Protein AF-A0A957WYZ8-F1 (afdb_monomer_lite)

pLDDT: mean 77.76, std 18.09, range [46.53, 98.31]

Secondary structure (DSSP, 8-state):
--PPPPTTHHHHHHHHHHHHHHTTT--------------PPPPPPPPPPP-PPPP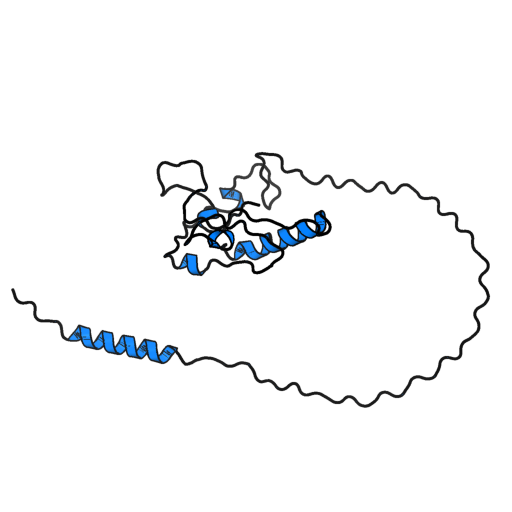PPPP----------------PPP--TT----TTS-SSS-HHHHS--------TTSTTGGG-B----TTSEE---SPTTSTTGGG-B-GGGHHHHHHHHHHHHHHTTTS---EE-B---SS--SSS--S-TTT---GGGGT---B-

Structure (mmCIF, N/CA/C/O backbone):
data_AF-A0A957WYZ8-F1
#
_entry.id   AF-A0A957WYZ8-F1
#
loop_
_atom_site.group_PDB
_atom_site.id
_atom_site.type_symbol
_atom_site.label_atom_id
_atom_site.label_alt_id
_atom_site.label_comp_id
_atom_site.label_asym_id
_atom_site.label_entity_id
_atom_site.label_seq_id
_atom_site.pdbx_PDB_ins_code
_atom_site.Cartn_x
_atom_site.Cartn_y
_atom_site.Cartn_z
_atom_site.occupancy
_atom_site.B_iso_or_equiv
_atom_site.auth_seq_id
_atom_site.auth_comp_id
_atom_site.auth_asym_id
_atom_site.auth_atom_id
_atom_site.pdbx_PDB_model_num
ATOM 1 N N . MET A 1 1 ? 31.933 -16.395 -48.800 1.00 46.53 1 MET A N 1
ATOM 2 C CA . MET A 1 1 ? 32.697 -16.663 -47.563 1.00 46.53 1 MET A CA 1
ATOM 3 C C . MET A 1 1 ? 31.879 -17.612 -46.702 1.00 46.53 1 MET A C 1
ATOM 5 O O . MET A 1 1 ? 30.882 -17.201 -46.127 1.00 46.53 1 MET A O 1
ATOM 9 N N . THR A 1 2 ? 32.215 -18.898 -46.715 1.00 47.31 2 THR A N 1
ATOM 10 C CA . THR A 1 2 ? 31.508 -19.956 -45.979 1.00 47.31 2 THR A CA 1
ATOM 11 C C . THR A 1 2 ? 32.102 -20.084 -44.579 1.00 47.31 2 THR A C 1
ATOM 13 O O . THR A 1 2 ? 33.231 -20.543 -44.427 1.00 47.31 2 THR A O 1
ATOM 16 N N . SER A 1 3 ? 31.352 -19.636 -43.571 1.00 57.09 3 SER A N 1
ATOM 17 C CA . SER A 1 3 ? 31.688 -19.781 -42.152 1.00 57.09 3 SER A CA 1
ATOM 18 C C . SER A 1 3 ? 31.544 -21.246 -41.732 1.00 57.09 3 SER A C 1
ATOM 20 O O . SER A 1 3 ? 30.453 -21.814 -41.805 1.00 57.09 3 SER A O 1
ATOM 22 N N . THR A 1 4 ? 32.647 -21.872 -41.328 1.00 53.97 4 THR A N 1
ATOM 23 C CA . THR A 1 4 ? 32.656 -23.209 -40.731 1.00 53.97 4 THR A CA 1
ATOM 24 C C . THR A 1 4 ? 32.222 -23.129 -39.260 1.00 53.97 4 THR A C 1
ATOM 26 O O . THR A 1 4 ? 32.749 -22.313 -38.502 1.00 53.97 4 THR A O 1
ATOM 29 N N . PRO A 1 5 ? 31.253 -23.951 -38.816 1.00 60.31 5 PRO A N 1
ATOM 30 C CA . PRO A 1 5 ? 30.740 -23.887 -37.452 1.00 60.31 5 PRO A CA 1
ATOM 31 C C . PRO A 1 5 ? 31.770 -24.379 -36.424 1.00 60.31 5 PRO A C 1
ATOM 33 O O . PRO A 1 5 ? 32.348 -25.456 -36.556 1.00 60.31 5 PRO A O 1
ATOM 36 N N . ASN A 1 6 ? 31.953 -23.579 -35.370 1.00 58.53 6 ASN A N 1
ATOM 37 C CA . ASN A 1 6 ? 32.874 -23.825 -34.264 1.00 58.53 6 ASN A CA 1
ATOM 38 C C . ASN A 1 6 ? 32.421 -25.042 -33.413 1.00 58.53 6 ASN A C 1
ATOM 40 O O . ASN A 1 6 ? 31.349 -24.985 -32.794 1.00 58.53 6 ASN A O 1
ATOM 44 N N . PRO A 1 7 ? 33.216 -26.129 -33.337 1.00 58.53 7 PRO A N 1
ATOM 45 C CA . PRO A 1 7 ? 32.841 -27.369 -32.652 1.00 58.53 7 PRO A CA 1
ATOM 46 C C . PRO A 1 7 ? 32.738 -27.232 -31.124 1.00 58.53 7 PRO A C 1
ATOM 48 O O . PRO A 1 7 ? 32.091 -28.057 -30.479 1.00 58.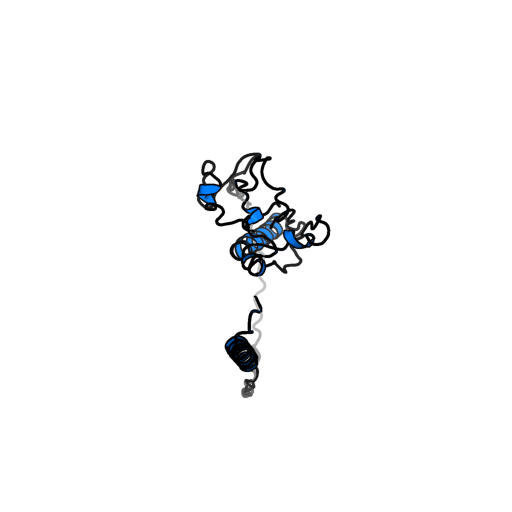53 7 PRO A O 1
ATOM 51 N N . HIS A 1 8 ? 33.288 -26.168 -30.530 1.00 56.44 8 HIS A N 1
ATOM 52 C CA . HIS A 1 8 ? 33.274 -25.977 -29.078 1.00 56.44 8 HIS A CA 1
ATOM 53 C C . HIS A 1 8 ? 31.892 -25.606 -28.520 1.00 56.44 8 HIS A C 1
ATOM 55 O O . HIS A 1 8 ? 31.614 -25.858 -27.350 1.00 56.44 8 HIS A O 1
ATOM 61 N N . ARG A 1 9 ? 30.970 -25.091 -29.347 1.00 59.22 9 ARG A N 1
ATOM 62 C CA . ARG A 1 9 ? 29.641 -24.633 -28.892 1.00 59.22 9 ARG A CA 1
ATOM 63 C C . ARG A 1 9 ? 28.720 -25.771 -28.425 1.00 59.22 9 ARG A C 1
ATOM 65 O O . ARG A 1 9 ? 27.824 -25.536 -27.622 1.00 59.22 9 ARG A O 1
ATOM 72 N N . LYS A 1 10 ? 28.950 -27.007 -28.885 1.00 56.75 10 LYS A N 1
ATOM 73 C CA . LYS A 1 10 ? 28.132 -28.176 -28.508 1.00 56.75 10 LYS A CA 1
ATOM 74 C C . LYS A 1 10 ? 28.499 -28.751 -27.135 1.00 56.75 10 LYS A C 1
ATOM 76 O O . LYS A 1 10 ? 27.632 -29.295 -26.460 1.00 56.75 10 LYS A O 1
ATOM 81 N N . ILE A 1 11 ? 29.750 -28.588 -26.699 1.00 62.66 11 ILE A N 1
ATOM 82 C CA . ILE A 1 11 ? 30.241 -29.144 -25.428 1.00 62.66 11 ILE A CA 1
ATOM 83 C C . ILE A 1 11 ? 29.732 -28.313 -24.238 1.00 62.66 11 ILE A C 1
ATOM 85 O O . ILE A 1 11 ? 29.286 -28.877 -23.242 1.00 62.66 11 ILE A O 1
ATOM 89 N N . TYR A 1 12 ? 29.695 -26.982 -24.367 1.00 58.41 12 TYR A N 1
ATOM 90 C CA . TYR A 1 12 ? 29.175 -26.103 -23.309 1.00 58.41 12 TYR A CA 1
ATOM 91 C C . TYR A 1 12 ? 27.670 -26.275 -23.066 1.00 58.41 12 TYR A C 1
ATOM 93 O O . TYR A 1 12 ? 27.228 -26.226 -21.922 1.00 58.41 12 TYR A O 1
ATOM 101 N N . PHE A 1 13 ? 26.888 -26.536 -24.118 1.00 61.53 13 PHE A N 1
ATOM 102 C CA . PHE A 1 13 ? 25.444 -26.754 -23.983 1.00 61.53 13 PHE A CA 1
ATOM 103 C C . PHE A 1 13 ? 25.115 -28.058 -23.238 1.00 61.53 13 PHE A C 1
ATOM 105 O O . PHE A 1 13 ? 24.193 -28.089 -22.427 1.00 61.53 13 PHE A O 1
ATOM 112 N N . ALA A 1 14 ? 25.896 -29.119 -23.465 1.00 61.00 14 ALA A N 1
ATOM 113 C CA . ALA A 1 14 ? 25.713 -30.398 -22.780 1.00 61.00 14 ALA A CA 1
ATOM 114 C C . ALA A 1 14 ? 26.096 -30.329 -21.289 1.00 61.00 14 ALA A C 1
ATOM 116 O O . ALA A 1 14 ? 25.401 -30.899 -20.451 1.00 61.00 14 ALA A O 1
ATOM 117 N N . LEU A 1 15 ? 27.157 -29.591 -20.941 1.00 62.66 15 LEU A N 1
ATOM 118 C CA . LEU A 1 15 ? 27.577 -29.407 -19.545 1.00 62.66 15 LEU A CA 1
ATOM 119 C C . LEU A 1 15 ? 26.602 -28.532 -18.741 1.00 62.66 15 LEU A C 1
ATOM 121 O O . LEU A 1 15 ? 26.356 -28.819 -17.571 1.00 62.66 15 LEU A O 1
ATOM 125 N N . LEU A 1 16 ? 25.997 -27.514 -19.365 1.00 63.66 16 LEU A N 1
ATOM 126 C CA . LEU A 1 16 ? 25.004 -26.654 -18.710 1.00 63.66 16 LEU A CA 1
ATOM 127 C C . LEU A 1 16 ? 23.704 -27.415 -18.382 1.00 63.66 16 LEU A C 1
ATOM 129 O O . LEU A 1 16 ? 23.148 -27.252 -17.298 1.00 63.66 16 LEU A O 1
ATOM 133 N N . LEU A 1 17 ? 23.257 -28.299 -19.282 1.00 59.06 17 LEU A N 1
ATOM 134 C CA . LEU A 1 17 ? 22.099 -29.173 -19.047 1.00 59.06 17 LEU A CA 1
ATOM 135 C C . LEU A 1 17 ? 22.359 -30.207 -17.939 1.00 59.06 17 LEU A C 1
ATOM 137 O O . LEU A 1 17 ? 21.455 -30.499 -17.158 1.00 59.06 17 LEU A O 1
ATOM 141 N N . LEU A 1 18 ? 23.589 -30.720 -17.822 1.00 57.94 18 LEU A N 1
ATOM 142 C CA . LEU A 1 18 ? 23.951 -31.655 -16.751 1.00 57.94 18 LEU A CA 1
ATOM 143 C C . LEU A 1 18 ? 23.966 -30.974 -15.369 1.00 57.94 18 LEU A C 1
ATOM 145 O O . LEU A 1 18 ? 23.532 -31.569 -14.385 1.00 57.94 18 LEU A O 1
ATOM 149 N N . ALA A 1 19 ? 24.418 -29.717 -15.294 1.00 58.75 19 ALA A N 1
ATOM 150 C CA . ALA A 1 19 ? 24.438 -28.949 -14.047 1.00 58.75 19 ALA A CA 1
ATOM 151 C C . ALA A 1 19 ? 23.024 -28.596 -13.544 1.00 58.75 19 ALA A C 1
ATOM 153 O O . ALA A 1 19 ? 22.769 -28.664 -12.343 1.00 58.75 19 ALA A O 1
ATOM 154 N N . LEU A 1 20 ? 22.087 -28.294 -14.451 1.00 57.84 20 LEU A N 1
ATOM 155 C CA . LEU A 1 20 ? 20.688 -28.007 -14.103 1.00 57.84 20 LEU A CA 1
ATOM 156 C C . LEU A 1 20 ? 19.928 -29.248 -13.601 1.00 57.84 20 LEU A C 1
ATOM 158 O O . LEU A 1 20 ? 19.080 -29.127 -12.720 1.00 57.84 20 LEU A O 1
ATOM 162 N N . ALA A 1 21 ? 20.258 -30.446 -14.094 1.00 55.97 21 ALA A N 1
ATOM 163 C CA . ALA A 1 21 ? 19.621 -31.688 -13.646 1.00 55.97 21 ALA A CA 1
ATOM 164 C C . ALA A 1 21 ? 20.064 -32.135 -12.236 1.00 55.97 21 ALA A C 1
ATOM 166 O O . ALA A 1 21 ? 19.313 -32.819 -11.543 1.00 55.97 21 ALA A O 1
ATOM 167 N N . LEU A 1 22 ? 21.258 -31.734 -11.783 1.00 52.81 22 LEU A N 1
ATOM 168 C CA . LEU A 1 22 ? 21.805 -32.130 -10.477 1.00 52.81 22 LEU A CA 1
ATOM 169 C C . LEU A 1 22 ? 21.334 -31.251 -9.304 1.00 52.81 22 LEU A C 1
ATOM 171 O O . LEU A 1 22 ? 21.511 -31.641 -8.152 1.00 52.81 22 LEU A O 1
ATOM 175 N N . TRP A 1 23 ? 20.695 -30.105 -9.560 1.00 46.88 23 TRP A N 1
ATOM 176 C CA . TRP A 1 23 ? 20.166 -29.221 -8.507 1.00 46.88 23 TRP A CA 1
ATOM 177 C C . TRP A 1 23 ? 18.722 -29.530 -8.074 1.00 46.88 23 TRP A C 1
ATOM 179 O O . TRP A 1 23 ? 18.236 -28.958 -7.103 1.00 46.88 23 TRP A O 1
ATOM 189 N N . ALA A 1 24 ? 18.035 -30.469 -8.731 1.00 50.09 24 ALA A N 1
ATOM 190 C CA . ALA A 1 24 ? 16.616 -30.733 -8.481 1.00 50.09 24 ALA A CA 1
ATOM 191 C C . ALA A 1 24 ? 16.309 -31.705 -7.315 1.00 50.09 24 ALA A C 1
ATOM 193 O O . ALA A 1 24 ? 15.136 -31.962 -7.049 1.00 50.09 24 ALA A O 1
ATOM 194 N N . CYS A 1 25 ? 17.308 -32.247 -6.603 1.00 48.12 25 CYS A N 1
ATOM 195 C CA . CYS A 1 25 ? 17.089 -33.388 -5.691 1.00 48.12 25 CYS A CA 1
ATOM 196 C C . CYS A 1 25 ? 17.399 -33.168 -4.202 1.00 48.12 25 CYS A C 1
ATOM 198 O O . CYS A 1 25 ? 17.400 -34.140 -3.450 1.00 48.12 25 CYS A O 1
ATOM 200 N N . VAL A 1 26 ? 17.597 -31.940 -3.718 1.00 48.38 26 VAL A N 1
ATOM 201 C CA . VAL A 1 26 ? 17.760 -31.711 -2.267 1.00 48.38 26 VAL A CA 1
ATOM 202 C C . VAL A 1 26 ? 16.488 -31.097 -1.684 1.00 48.38 26 VAL A C 1
ATOM 204 O O . VAL A 1 26 ? 16.431 -29.917 -1.358 1.00 48.38 26 VAL A O 1
ATOM 207 N N . ARG A 1 27 ? 15.435 -31.915 -1.555 1.00 48.47 27 ARG A N 1
ATOM 208 C CA . ARG A 1 27 ? 14.340 -31.639 -0.614 1.00 48.47 27 ARG A CA 1
ATOM 209 C C . ARG A 1 27 ? 14.700 -32.295 0.712 1.00 48.47 27 ARG A C 1
ATOM 211 O O . ARG A 1 27 ? 14.637 -33.513 0.841 1.00 48.47 27 ARG A O 1
ATOM 218 N N . VAL A 1 28 ? 15.116 -31.484 1.680 1.00 46.59 28 VAL A N 1
ATOM 219 C CA . VAL A 1 28 ? 15.239 -31.921 3.072 1.00 46.59 28 VAL A CA 1
ATOM 220 C C . VAL A 1 28 ? 13.826 -31.996 3.641 1.00 46.59 28 VAL A C 1
ATOM 222 O O . VAL A 1 28 ? 13.212 -30.975 3.940 1.00 46.59 28 VAL A O 1
ATOM 225 N N . ASP A 1 29 ? 13.300 -33.211 3.728 1.00 48.69 29 ASP A N 1
ATOM 226 C CA . ASP A 1 29 ? 12.017 -33.501 4.356 1.00 48.69 29 ASP A CA 1
ATOM 227 C C . ASP A 1 29 ? 12.206 -33.486 5.882 1.00 48.69 29 ASP A C 1
ATOM 229 O O . ASP A 1 29 ? 12.795 -34.397 6.466 1.00 48.69 29 ASP A O 1
ATOM 233 N N . LEU A 1 30 ? 11.793 -32.394 6.531 1.00 51.62 30 LEU A N 1
ATOM 234 C CA . LEU A 1 30 ? 11.920 -32.200 7.980 1.00 51.62 30 LEU A CA 1
ATOM 235 C C . LEU A 1 30 ? 10.656 -32.630 8.746 1.00 51.62 30 LEU A C 1
ATOM 237 O O . LEU A 1 30 ? 10.398 -32.133 9.841 1.00 51.62 30 LEU A O 1
ATOM 241 N N . SER A 1 31 ? 9.854 -33.540 8.187 1.00 53.12 31 SER A N 1
ATOM 242 C CA . SER A 1 31 ? 8.571 -33.945 8.765 1.00 53.12 31 SER A CA 1
ATOM 243 C C . SER A 1 31 ? 8.545 -35.413 9.185 1.00 53.12 31 SER A C 1
ATOM 245 O O . SER A 1 31 ? 7.799 -36.204 8.631 1.00 53.12 31 SER A O 1
ATOM 247 N N . THR A 1 32 ? 9.320 -35.783 10.209 1.00 49.84 32 THR A N 1
ATOM 248 C CA . THR A 1 32 ? 8.964 -36.906 11.100 1.00 49.84 32 THR A CA 1
ATOM 249 C C . THR A 1 32 ? 9.723 -36.798 12.423 1.00 49.84 32 THR A C 1
ATOM 251 O O . THR A 1 32 ? 10.831 -37.315 12.569 1.00 49.84 32 THR A O 1
ATOM 254 N N . ARG A 1 33 ? 9.113 -36.175 13.433 1.00 48.38 33 ARG A N 1
ATOM 255 C CA . ARG A 1 33 ? 9.397 -36.518 14.833 1.00 48.38 33 ARG A CA 1
ATOM 256 C C . ARG A 1 33 ? 8.114 -37.068 15.453 1.00 48.38 33 ARG A C 1
ATOM 258 O O . ARG A 1 33 ? 7.142 -36.322 15.536 1.00 48.38 33 ARG A O 1
ATOM 265 N N . PRO A 1 34 ? 8.078 -38.340 15.881 1.00 55.41 34 PRO A N 1
ATOM 266 C CA . PRO A 1 34 ? 6.954 -38.840 16.654 1.00 55.41 34 PRO A CA 1
ATOM 267 C C . PRO A 1 34 ? 6.952 -38.165 18.030 1.00 55.41 34 PRO A C 1
ATOM 269 O O . PRO A 1 34 ? 7.966 -38.138 18.729 1.00 55.41 34 PRO A O 1
ATOM 272 N N . ALA A 1 35 ? 5.807 -37.603 18.411 1.00 55.03 35 ALA A N 1
ATOM 273 C CA . ALA A 1 35 ? 5.574 -37.125 19.763 1.00 55.03 35 ALA A CA 1
ATOM 274 C C . ALA A 1 35 ? 5.463 -38.337 20.703 1.00 55.03 35 ALA A C 1
ATOM 276 O O . ALA A 1 35 ? 4.512 -39.113 20.622 1.00 55.03 35 ALA A O 1
ATOM 277 N N . SER A 1 36 ? 6.439 -38.506 21.597 1.00 52.75 36 SER A N 1
ATOM 278 C CA . SER A 1 36 ? 6.334 -39.451 22.709 1.00 52.75 36 SER A CA 1
ATOM 279 C C . SER A 1 36 ? 5.283 -38.952 23.698 1.00 52.75 36 SER A C 1
ATOM 281 O O . SER A 1 36 ? 5.527 -38.014 24.457 1.00 52.75 36 SER A O 1
ATOM 283 N N . ALA A 1 37 ? 4.116 -39.590 23.702 1.00 51.84 37 ALA A N 1
ATOM 284 C CA . ALA A 1 37 ? 3.128 -39.428 24.757 1.00 51.84 37 ALA A CA 1
ATOM 285 C C . ALA A 1 37 ? 3.628 -40.145 26.022 1.00 51.84 37 ALA A C 1
ATOM 287 O O . ALA A 1 37 ? 3.620 -41.373 26.107 1.00 51.84 37 ALA A O 1
ATOM 288 N N . VAL A 1 38 ? 4.088 -39.374 27.006 1.00 56.47 38 VAL A N 1
ATOM 289 C CA . VAL A 1 38 ? 4.357 -39.879 28.355 1.00 56.47 38 VAL A CA 1
ATOM 290 C C . VAL A 1 38 ? 3.019 -39.985 29.082 1.00 56.47 38 VAL A C 1
ATOM 292 O O . VAL A 1 38 ? 2.364 -38.979 29.346 1.00 56.47 38 VAL A O 1
ATOM 295 N N . ILE A 1 39 ? 2.605 -41.212 29.398 1.00 56.50 39 ILE A N 1
ATOM 296 C CA . ILE A 1 39 ? 1.450 -41.480 30.260 1.00 56.50 39 ILE A CA 1
ATOM 297 C C . ILE A 1 39 ? 1.840 -41.078 31.686 1.00 56.50 39 ILE A C 1
ATOM 299 O O . ILE A 1 39 ? 2.664 -41.734 32.324 1.00 56.50 39 ILE A O 1
ATOM 303 N N . ALA A 1 40 ? 1.270 -39.979 32.178 1.00 55.53 40 ALA A N 1
ATOM 304 C CA . ALA A 1 40 ? 1.408 -39.571 33.569 1.00 55.53 40 ALA A CA 1
ATOM 305 C C . ALA A 1 40 ? 0.576 -40.498 34.483 1.00 55.53 40 ALA A C 1
ATOM 307 O O . ALA A 1 40 ? -0.551 -40.854 34.126 1.00 55.53 40 ALA A O 1
ATOM 308 N N . PRO A 1 41 ? 1.088 -40.894 35.663 1.00 66.44 41 PRO A N 1
ATOM 309 C CA . PRO A 1 41 ? 0.335 -41.703 36.615 1.00 66.44 41 PRO A CA 1
ATOM 310 C C . PRO A 1 41 ? -0.855 -40.928 37.201 1.00 66.44 41 PRO A C 1
ATOM 312 O O . PRO A 1 41 ? -0.793 -39.715 37.415 1.00 66.44 41 PRO A O 1
ATOM 315 N N . ALA A 1 42 ? -1.941 -41.653 37.476 1.00 59.12 42 ALA A N 1
ATOM 316 C CA . ALA A 1 42 ? -3.176 -41.107 38.025 1.00 59.12 42 ALA A CA 1
ATOM 317 C C . ALA A 1 42 ? -2.940 -40.431 39.386 1.00 59.12 42 ALA A C 1
ATOM 319 O O . ALA A 1 42 ? -2.449 -41.042 40.338 1.00 59.12 42 ALA A O 1
ATOM 320 N N . ARG A 1 43 ? -3.313 -39.151 39.470 1.00 63.84 43 ARG A N 1
ATOM 321 C CA . ARG A 1 43 ? -3.259 -38.346 40.693 1.00 63.84 43 ARG A CA 1
ATOM 322 C C . ARG A 1 43 ? -4.352 -38.817 41.671 1.00 63.84 43 ARG A C 1
ATOM 324 O O . ARG A 1 43 ? -5.493 -38.975 41.236 1.00 63.84 43 ARG A O 1
ATOM 331 N N . PRO A 1 44 ? -4.057 -39.006 42.971 1.00 65.00 44 PRO A N 1
ATOM 332 C CA . PRO A 1 44 ? -5.075 -39.322 43.971 1.00 65.00 44 PRO A CA 1
ATOM 333 C C . PRO A 1 44 ? -6.125 -38.211 44.073 1.00 65.00 44 PRO A C 1
ATOM 335 O O . PRO A 1 44 ? -5.794 -37.025 43.976 1.00 65.00 44 PRO A O 1
ATOM 338 N N . ALA A 1 45 ? -7.382 -38.602 44.282 1.00 63.62 45 ALA A N 1
ATOM 339 C CA . ALA A 1 45 ? -8.490 -37.672 44.447 1.00 63.62 45 ALA A CA 1
ATOM 340 C C . ALA A 1 45 ? -8.295 -36.793 45.702 1.00 63.62 45 ALA A C 1
ATOM 342 O O . ALA A 1 45 ? -7.913 -37.313 46.755 1.00 63.62 45 ALA A O 1
ATOM 343 N N . PRO A 1 46 ? -8.545 -35.474 45.615 1.00 70.31 46 PRO A N 1
ATOM 344 C CA . PRO A 1 46 ? -8.472 -34.586 46.768 1.00 70.31 46 PRO A CA 1
ATOM 345 C C . PRO A 1 46 ? -9.617 -34.868 47.761 1.00 70.31 46 PRO A C 1
ATOM 347 O O . PRO A 1 46 ? -10.706 -35.267 47.340 1.00 70.31 46 PRO A O 1
ATOM 350 N N . PRO A 1 47 ? -9.398 -34.656 49.072 1.00 69.88 47 PRO A N 1
ATOM 351 C CA . PRO A 1 47 ? -10.438 -34.827 50.078 1.00 69.88 47 PRO A CA 1
ATOM 352 C C . PRO A 1 47 ? -11.575 -33.818 49.877 1.00 69.88 47 PRO A C 1
ATOM 354 O O . PRO A 1 47 ? -11.348 -32.653 49.547 1.00 69.88 47 PRO A O 1
ATOM 357 N N . THR A 1 48 ? -12.804 -34.280 50.107 1.00 69.00 48 THR A N 1
ATOM 358 C CA . THR A 1 48 ? -14.022 -33.468 50.040 1.00 69.00 48 THR A CA 1
ATOM 359 C C . THR A 1 48 ? -13.970 -32.346 51.085 1.00 69.00 48 THR A C 1
ATOM 361 O O . THR A 1 48 ? -13.753 -32.639 52.263 1.00 69.00 48 THR A O 1
ATOM 364 N N . PRO A 1 49 ? -14.177 -31.072 50.704 1.00 61.94 49 PRO A N 1
ATOM 365 C CA . PRO A 1 49 ? -14.175 -29.970 51.656 1.00 61.94 49 PRO A CA 1
ATOM 366 C C . PRO A 1 49 ? -15.408 -30.032 52.565 1.00 61.94 49 PRO A C 1
ATOM 368 O O . PRO A 1 49 ? -16.546 -30.090 52.098 1.00 61.94 49 PRO A O 1
ATOM 371 N N . THR A 1 50 ? -15.180 -29.982 53.876 1.00 64.50 50 THR A N 1
ATOM 372 C CA . THR A 1 50 ? -16.233 -29.776 54.875 1.00 64.50 50 THR A CA 1
ATOM 373 C C . THR A 1 50 ? -16.717 -28.331 54.787 1.00 64.50 50 THR A C 1
ATOM 375 O O . THR A 1 50 ? -15.948 -27.399 55.018 1.00 64.50 50 THR A O 1
ATOM 378 N N . VAL A 1 51 ? -17.988 -28.140 54.431 1.00 47.47 51 VAL A N 1
ATOM 379 C CA . VAL A 1 51 ? -18.607 -26.816 54.295 1.00 47.47 51 VAL A CA 1
ATOM 380 C C . VAL A 1 51 ? -19.000 -26.294 55.675 1.00 47.47 51 VAL A C 1
ATOM 382 O O . VAL A 1 51 ? -19.949 -26.779 56.289 1.00 47.47 51 VAL A O 1
ATOM 385 N N . THR A 1 52 ? -18.279 -25.288 56.159 1.00 65.06 52 THR A N 1
ATOM 386 C CA . THR A 1 52 ? -18.680 -24.493 57.324 1.00 65.06 52 THR A CA 1
ATOM 387 C C . THR A 1 52 ? -19.741 -23.473 56.883 1.00 65.06 52 THR A C 1
ATOM 389 O O . THR A 1 52 ? -19.492 -22.740 55.921 1.00 65.06 52 THR A O 1
ATOM 392 N N . PRO A 1 53 ? -20.920 -23.393 57.528 1.00 60.44 53 PRO A N 1
ATOM 393 C CA . PRO A 1 53 ? -21.932 -22.406 57.164 1.00 60.44 53 PRO A CA 1
ATOM 394 C C . PRO A 1 53 ? -21.427 -20.987 57.451 1.00 60.44 53 PRO A C 1
ATOM 396 O O . PRO A 1 53 ? -20.956 -20.686 58.548 1.00 60.44 53 PRO A O 1
ATOM 399 N N . TRP A 1 54 ? -21.515 -20.124 56.438 1.00 49.94 54 TRP A N 1
ATOM 400 C CA . TRP A 1 54 ? -21.152 -18.714 56.536 1.00 49.94 54 TRP A CA 1
ATOM 401 C C . TRP A 1 54 ? -22.212 -17.926 57.320 1.00 49.94 54 TRP A C 1
ATOM 403 O O . TRP A 1 54 ? -23.406 -18.181 57.146 1.00 49.94 54 TRP A O 1
ATOM 413 N N . PRO A 1 55 ? -21.808 -16.954 58.158 1.00 63.28 55 PRO A N 1
ATOM 414 C CA . PRO A 1 55 ? -22.749 -16.051 58.804 1.00 63.28 55 PRO A CA 1
ATOM 415 C C . PRO A 1 55 ? -23.457 -15.183 57.756 1.00 63.28 55 PRO A C 1
ATOM 417 O O . PRO A 1 55 ? -22.832 -14.670 56.827 1.00 63.28 55 PRO A O 1
ATOM 420 N N . THR A 1 56 ? -24.768 -15.014 57.918 1.00 64.00 56 THR A N 1
ATOM 421 C CA . THR A 1 56 ? -25.611 -14.167 57.068 1.00 64.00 56 THR A CA 1
ATOM 422 C C . THR A 1 56 ? -25.089 -12.723 57.071 1.00 64.00 56 THR A C 1
ATOM 424 O O . THR A 1 56 ? -25.038 -12.114 58.142 1.00 64.00 56 THR A O 1
ATOM 427 N N . PRO A 1 57 ? -24.703 -12.145 55.918 1.00 55.09 57 PRO A N 1
ATOM 428 C CA . PRO A 1 57 ? -24.218 -10.773 55.875 1.00 55.09 57 PRO A CA 1
ATOM 429 C C . PRO A 1 57 ? -25.368 -9.784 56.100 1.00 55.09 57 PRO A C 1
ATOM 431 O O . PRO A 1 57 ? -26.385 -9.811 55.407 1.00 55.09 57 PRO A O 1
ATOM 434 N N . THR A 1 58 ? -25.193 -8.881 57.061 1.00 64.75 58 THR A N 1
ATOM 435 C CA . THR A 1 58 ? -25.995 -7.657 57.189 1.00 64.75 58 THR A CA 1
ATOM 436 C C . THR A 1 58 ? -25.761 -6.750 55.976 1.00 64.75 58 THR A C 1
ATOM 438 O O . THR A 1 58 ? -24.605 -6.566 55.585 1.00 64.75 58 THR A O 1
ATOM 441 N N . PRO A 1 59 ? -26.808 -6.152 55.380 1.00 61.88 59 PRO A N 1
ATOM 442 C CA . PRO A 1 59 ? -26.647 -5.273 54.229 1.00 61.88 59 PRO A CA 1
ATOM 443 C C . PRO A 1 59 ? -25.889 -4.002 54.629 1.00 61.88 59 PRO A C 1
ATOM 445 O O . PRO A 1 59 ? -26.363 -3.201 55.433 1.00 61.88 59 PRO A O 1
ATOM 448 N N . ILE A 1 60 ? -24.703 -3.819 54.048 1.00 63.62 60 ILE A N 1
ATOM 449 C CA . ILE A 1 60 ? -23.954 -2.563 54.102 1.00 63.62 60 ILE A CA 1
ATOM 450 C C . ILE A 1 60 ? -24.466 -1.696 52.952 1.00 63.62 60 ILE A C 1
ATOM 452 O O . ILE A 1 60 ? -24.304 -2.041 51.783 1.00 63.62 60 ILE A O 1
ATOM 456 N N . VAL A 1 61 ? -25.093 -0.568 53.280 1.00 58.75 61 VAL A N 1
ATOM 457 C CA . VAL A 1 61 ? -25.499 0.436 52.291 1.00 58.75 61 VAL A CA 1
ATOM 458 C C . VAL A 1 61 ? -24.284 1.311 51.986 1.00 58.75 61 VAL A C 1
ATOM 460 O O . VAL A 1 61 ? -23.929 2.184 52.774 1.00 58.75 61 VAL A O 1
ATOM 463 N N . ILE A 1 62 ? -23.627 1.061 50.852 1.00 50.97 62 ILE A N 1
ATOM 464 C CA . ILE A 1 62 ? -22.545 1.910 50.340 1.00 50.97 62 ILE A CA 1
ATOM 465 C C . ILE A 1 62 ? -23.174 2.953 49.413 1.00 50.97 62 ILE A C 1
ATOM 467 O O . ILE A 1 62 ? -23.657 2.619 48.333 1.00 50.97 62 ILE A O 1
ATOM 471 N N . GLN A 1 63 ? -23.177 4.222 49.825 1.00 55.44 63 GLN A N 1
ATOM 472 C CA . GLN A 1 63 ? -23.503 5.329 48.926 1.00 55.44 63 GLN A CA 1
ATOM 473 C C . GLN A 1 63 ? -22.303 5.605 48.014 1.00 55.44 63 GLN A C 1
ATOM 475 O O . GLN A 1 63 ? -21.289 6.144 48.452 1.00 55.44 63 GLN A O 1
ATOM 480 N N . ILE A 1 64 ? -22.420 5.229 46.741 1.00 52.41 64 ILE A N 1
ATOM 481 C CA . ILE A 1 64 ? -21.444 5.581 45.708 1.00 52.41 64 ILE A CA 1
ATOM 482 C C . ILE A 1 64 ? -21.760 7.006 45.249 1.00 52.41 64 ILE A C 1
ATOM 484 O O . ILE A 1 64 ? -22.715 7.236 44.510 1.00 52.41 64 ILE A O 1
ATOM 488 N N . VAL A 1 65 ? -20.967 7.972 45.706 1.00 59.91 65 VAL A N 1
ATOM 489 C CA . VAL A 1 65 ? -20.966 9.327 45.146 1.00 59.91 65 VAL A CA 1
ATOM 490 C C . VAL A 1 65 ? -20.073 9.278 43.908 1.00 59.91 65 VAL A C 1
ATOM 492 O O . VAL A 1 65 ? -18.852 9.186 44.025 1.00 59.91 65 VAL A O 1
ATOM 495 N N . ALA A 1 66 ? -20.679 9.266 42.720 1.00 56.03 66 ALA A N 1
ATOM 496 C CA . ALA A 1 66 ? -19.939 9.325 41.466 1.00 56.03 66 ALA A CA 1
ATOM 497 C C . ALA A 1 66 ? -19.279 10.703 41.339 1.00 56.03 66 ALA A C 1
ATOM 499 O O . ALA A 1 66 ? -19.946 11.704 41.079 1.00 56.03 66 ALA A O 1
ATOM 500 N N . ASN A 1 67 ? -17.965 10.758 41.543 1.00 63.59 67 ASN A N 1
ATOM 501 C CA . ASN A 1 67 ? -17.178 11.905 41.118 1.00 63.59 67 ASN A CA 1
ATOM 502 C C . ASN A 1 67 ? -17.110 11.847 39.581 1.00 63.59 67 ASN A C 1
ATOM 504 O O . ASN A 1 67 ? -16.771 10.780 39.060 1.00 63.59 67 ASN A O 1
ATOM 508 N N . PRO A 1 68 ? -17.444 12.916 38.838 1.00 62.22 68 PRO A N 1
ATOM 509 C CA . PRO A 1 68 ? -17.315 12.895 37.390 1.00 62.22 68 PRO A CA 1
ATOM 510 C C . PRO A 1 68 ? -15.846 12.651 37.041 1.00 62.22 68 PRO A C 1
ATOM 512 O O . PRO A 1 68 ? -14.969 13.447 37.381 1.00 62.22 68 PRO A O 1
ATOM 515 N N . ILE A 1 69 ? -15.581 11.512 36.405 1.00 62.03 69 ILE A N 1
ATOM 516 C CA . ILE A 1 69 ? -14.286 11.215 35.808 1.00 62.03 69 ILE A CA 1
ATOM 517 C C . ILE A 1 69 ? -14.171 12.177 34.627 1.00 62.03 69 ILE A C 1
ATOM 519 O O . ILE A 1 69 ? -14.826 11.994 33.605 1.00 62.03 69 ILE A O 1
ATOM 523 N N . ILE A 1 70 ? -13.404 13.253 34.795 1.00 57.84 70 ILE A N 1
ATOM 524 C CA . ILE A 1 70 ? -12.955 14.054 33.659 1.00 57.84 70 ILE A CA 1
ATOM 525 C C . ILE A 1 70 ? -11.893 13.198 32.978 1.00 57.84 70 ILE A C 1
ATOM 527 O O . ILE A 1 70 ? -10.744 13.168 33.419 1.00 57.84 70 ILE A O 1
ATOM 531 N N . GLU A 1 71 ? -12.294 12.429 31.967 1.00 63.28 71 GLU A N 1
ATOM 532 C CA . GLU A 1 71 ? -11.327 11.742 31.120 1.00 63.28 71 GLU A CA 1
ATOM 533 C C . GLU A 1 71 ? -10.455 12.811 30.449 1.00 63.28 71 GLU A C 1
ATOM 535 O O . GLU A 1 71 ? -10.992 13.759 29.864 1.00 63.28 71 GLU A O 1
ATOM 540 N N . PRO A 1 72 ? -9.117 12.735 30.570 1.00 56.25 72 PRO A N 1
ATOM 541 C CA . PRO A 1 72 ? -8.257 13.623 29.817 1.00 56.25 72 PRO A CA 1
ATOM 542 C C . PRO A 1 72 ? -8.536 13.368 28.339 1.00 56.25 72 PRO A C 1
ATOM 544 O O . PRO A 1 72 ? -8.272 12.279 27.835 1.00 56.25 72 PRO A O 1
ATOM 547 N N . ALA A 1 73 ? -9.091 14.367 27.655 1.00 60.94 73 ALA A N 1
ATOM 548 C CA . ALA A 1 73 ? -9.213 14.330 26.211 1.00 60.94 73 ALA A CA 1
ATOM 549 C C . ALA A 1 73 ? -7.796 14.205 25.644 1.00 60.94 73 ALA A C 1
ATOM 551 O O . ALA A 1 73 ? -7.017 15.161 25.665 1.00 60.94 73 ALA A O 1
ATOM 552 N N . CYS A 1 74 ? -7.435 13.008 25.186 1.00 59.78 74 CYS A N 1
ATOM 553 C CA . CYS A 1 74 ? -6.287 12.838 24.320 1.00 59.78 74 CYS A CA 1
ATOM 554 C C . CYS A 1 74 ? -6.599 13.634 23.055 1.00 59.78 74 CYS A C 1
ATOM 556 O O . CYS A 1 74 ? -7.380 13.190 22.219 1.00 59.78 74 CYS A O 1
ATOM 558 N N . LEU A 1 75 ? -6.041 14.841 22.947 1.00 66.44 75 LEU A N 1
ATOM 559 C CA . LEU A 1 75 ? -6.012 15.563 21.684 1.00 66.44 75 LEU A CA 1
ATOM 560 C C . LEU A 1 75 ? -5.159 14.723 20.738 1.00 66.44 75 LEU A C 1
ATOM 562 O O . LEU A 1 75 ? -3.929 14.763 20.798 1.00 66.44 75 LEU A O 1
ATOM 566 N N . LEU A 1 76 ? -5.819 13.892 19.936 1.00 68.06 76 LEU A N 1
ATOM 567 C CA . LEU A 1 76 ? -5.153 13.185 18.862 1.00 68.06 76 LEU A CA 1
ATOM 568 C C . LEU A 1 76 ? -4.725 14.232 17.828 1.00 68.06 76 LEU A C 1
ATOM 570 O O . LEU A 1 76 ? -5.518 15.121 17.506 1.00 68.06 76 LEU A O 1
ATOM 574 N N . PRO A 1 77 ? -3.476 14.178 17.348 1.00 71.31 77 PRO A N 1
ATOM 575 C CA . PRO A 1 77 ? -3.079 14.986 16.212 1.00 71.31 77 PRO A CA 1
ATOM 576 C C . PRO A 1 77 ? -3.995 14.677 15.023 1.00 71.31 77 PRO A C 1
ATOM 578 O O . PRO A 1 77 ? -4.109 13.523 14.614 1.00 71.31 77 PRO A O 1
ATOM 581 N N . ASP A 1 78 ? -4.653 15.710 14.505 1.00 83.00 78 ASP A N 1
ATOM 582 C CA . ASP A 1 78 ? -5.450 15.640 13.284 1.00 83.00 78 ASP A CA 1
ATOM 583 C C . ASP A 1 78 ? -4.541 15.892 12.076 1.00 83.00 78 ASP A C 1
ATOM 585 O O . ASP A 1 78 ? -3.699 16.795 12.106 1.00 83.00 78 ASP A O 1
ATOM 589 N N . VAL A 1 79 ? -4.698 15.088 11.025 1.00 87.69 79 VAL A N 1
ATOM 590 C CA . VAL A 1 79 ? -4.001 15.282 9.748 1.00 87.69 79 VAL A CA 1
ATOM 591 C C . VAL A 1 79 ? -5.026 15.821 8.761 1.00 87.69 79 VAL A C 1
ATOM 593 O O . VAL A 1 79 ? -5.801 15.075 8.166 1.00 87.69 79 VAL A O 1
ATOM 596 N N . GLY A 1 80 ? -5.054 17.144 8.618 1.00 87.50 80 GLY A N 1
ATOM 597 C CA . GLY A 1 80 ? -5.976 17.825 7.721 1.00 87.50 80 GLY A CA 1
ATOM 598 C C . GLY A 1 80 ? -5.644 17.606 6.243 1.00 87.50 80 GLY A C 1
ATOM 599 O O . GLY A 1 80 ? -4.554 17.174 5.869 1.00 87.50 80 GLY A O 1
ATOM 600 N N . SER A 1 81 ? -6.582 17.976 5.369 1.00 89.31 81 SER A N 1
ATOM 601 C CA . SER A 1 81 ? -6.391 17.899 3.915 1.00 89.31 81 SER A CA 1
ATOM 602 C C . SER A 1 81 ? -5.116 18.623 3.466 1.00 89.31 81 SER A C 1
ATOM 604 O O . SER A 1 81 ? -4.921 19.801 3.770 1.00 89.31 81 SER A O 1
ATOM 606 N N . GLY A 1 82 ? -4.275 17.931 2.693 1.00 85.31 82 GLY A N 1
ATOM 607 C CA . GLY A 1 82 ? -2.999 18.456 2.195 1.00 85.31 82 GLY A CA 1
ATOM 608 C C . GLY A 1 82 ? -1.876 18.499 3.236 1.00 85.31 82 GLY A C 1
ATOM 609 O O . GLY A 1 82 ? -0.797 19.009 2.936 1.00 85.31 82 GLY A O 1
ATOM 610 N N . GLN A 1 83 ? -2.107 17.986 4.446 1.00 88.75 83 GLN A N 1
ATOM 611 C CA . GLN A 1 83 ? -1.064 17.787 5.446 1.00 88.75 83 GLN A CA 1
ATOM 612 C C . GLN A 1 83 ? -0.491 16.374 5.340 1.00 88.75 83 GLN A C 1
ATOM 614 O O . GLN A 1 83 ? -1.154 15.440 4.898 1.00 88.75 83 GLN A O 1
ATOM 619 N N . SER A 1 84 ? 0.757 16.225 5.767 1.00 88.69 84 SER A N 1
ATOM 620 C CA . SER A 1 84 ? 1.409 14.930 5.939 1.00 88.69 84 SER A CA 1
ATOM 621 C C . SER A 1 84 ? 2.048 14.886 7.319 1.00 88.69 84 SER A C 1
ATOM 623 O O . SER A 1 84 ? 2.333 15.931 7.908 1.00 88.69 84 SER A O 1
ATOM 625 N N . ILE A 1 85 ? 2.246 13.681 7.840 1.00 90.62 85 ILE A N 1
ATOM 626 C CA . ILE A 1 85 ? 2.979 13.443 9.078 1.00 90.62 85 ILE A CA 1
ATOM 627 C C . ILE A 1 85 ? 3.997 12.335 8.831 1.00 90.62 85 ILE A C 1
ATOM 629 O O . ILE A 1 85 ? 3.685 11.321 8.208 1.00 90.62 85 ILE A O 1
ATOM 633 N N . THR A 1 86 ? 5.226 12.521 9.303 1.00 90.75 86 THR A N 1
ATOM 634 C CA . THR A 1 86 ? 6.279 11.509 9.167 1.00 90.75 86 THR A CA 1
ATOM 635 C C . THR A 1 86 ? 6.357 10.613 10.397 1.00 90.75 86 THR A C 1
ATOM 637 O O . THR A 1 86 ? 5.774 10.904 11.442 1.00 90.75 86 THR A O 1
ATOM 640 N N . ALA A 1 87 ? 7.129 9.526 10.317 1.00 86.12 87 ALA A N 1
ATOM 641 C CA . ALA A 1 87 ? 7.335 8.618 11.448 1.00 86.12 87 ALA A CA 1
ATOM 642 C C . ALA A 1 87 ? 7.959 9.303 12.685 1.00 86.12 87 ALA A C 1
ATOM 644 O O . ALA A 1 8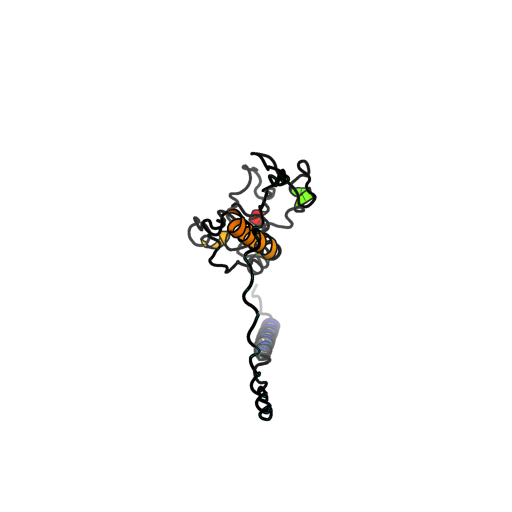7 ? 7.829 8.795 13.798 1.00 86.12 87 ALA A O 1
ATOM 645 N N . SER A 1 88 ? 8.619 10.455 12.509 1.00 87.56 88 SER A N 1
ATOM 646 C CA . SER A 1 88 ? 9.152 11.276 13.606 1.00 87.56 88 SER A CA 1
ATOM 647 C C . SER A 1 88 ? 8.118 12.235 14.217 1.00 87.56 88 SER A C 1
ATOM 649 O O . SER A 1 88 ? 8.415 12.913 15.200 1.00 87.56 88 SER A O 1
ATOM 651 N N . GLY A 1 89 ? 6.909 12.300 13.648 1.00 87.31 89 GLY A N 1
ATOM 652 C CA . GLY A 1 89 ? 5.864 13.257 14.007 1.00 87.31 89 GLY A CA 1
ATOM 653 C C . GLY A 1 89 ? 6.020 14.631 13.347 1.00 87.31 89 GLY A C 1
ATOM 654 O O . GLY A 1 89 ? 5.349 15.577 13.757 1.00 87.31 89 GLY A O 1
ATOM 655 N N . SER A 1 90 ? 6.908 14.776 12.356 1.00 89.00 90 SER A N 1
ATOM 656 C CA . SER A 1 90 ? 7.091 16.035 11.627 1.00 89.00 90 SER A CA 1
ATOM 657 C C . SER A 1 90 ? 5.975 16.263 10.608 1.00 89.00 90 SER A C 1
ATOM 659 O O . SER A 1 90 ? 5.632 15.350 9.864 1.00 89.00 90 SER A O 1
ATOM 661 N N . TYR A 1 91 ? 5.473 17.498 10.529 1.00 88.88 91 TYR A N 1
ATOM 662 C CA . TYR A 1 91 ? 4.471 17.937 9.541 1.00 88.88 91 TYR A CA 1
ATOM 663 C C . TYR A 1 91 ? 5.071 18.702 8.354 1.00 88.88 91 TYR A C 1
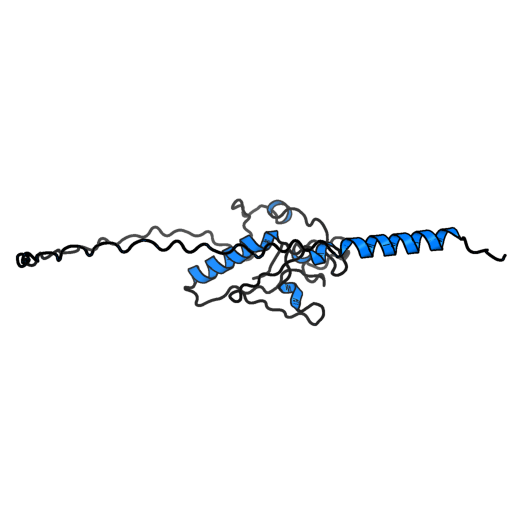ATOM 665 O O . TYR A 1 91 ? 4.355 19.175 7.476 1.00 88.88 91 TYR A O 1
ATOM 673 N N . THR A 1 92 ? 6.386 18.915 8.366 1.00 87.88 92 THR A N 1
ATOM 674 C CA . THR A 1 92 ? 7.092 19.758 7.387 1.00 87.88 92 THR A CA 1
ATOM 675 C C . THR A 1 92 ? 8.182 19.008 6.636 1.00 87.88 92 THR A C 1
ATOM 677 O O . THR A 1 92 ? 8.772 19.540 5.696 1.00 87.88 92 THR A O 1
ATOM 680 N N . GLU A 1 93 ? 8.481 17.783 7.060 1.00 86.69 93 GLU A N 1
ATOM 681 C CA . GLU A 1 93 ? 9.447 16.927 6.394 1.00 86.69 93 GLU A CA 1
ATOM 682 C C . GLU A 1 93 ? 8.858 16.399 5.078 1.00 86.69 93 GLU A C 1
ATOM 684 O O . GLU A 1 93 ? 7.696 16.010 5.009 1.00 86.69 93 GLU A O 1
ATOM 689 N N . THR A 1 94 ? 9.662 16.422 4.014 1.00 82.69 94 THR A N 1
ATOM 690 C CA . THR A 1 94 ? 9.221 15.972 2.686 1.00 82.69 94 THR A CA 1
ATOM 691 C C . THR A 1 94 ? 9.102 14.452 2.626 1.00 82.69 94 THR A C 1
ATOM 693 O O . THR A 1 94 ? 9.859 13.752 3.297 1.00 82.69 94 THR A O 1
ATOM 696 N N . GLU A 1 95 ? 8.249 13.934 1.743 1.00 78.69 95 GLU A N 1
ATOM 697 C CA . GLU A 1 95 ? 8.126 12.492 1.481 1.00 78.69 95 GLU A CA 1
ATOM 698 C C . GLU A 1 95 ? 9.487 11.836 1.192 1.00 78.69 95 GLU A C 1
ATOM 700 O O . GLU A 1 95 ? 9.829 10.810 1.774 1.00 78.69 95 GLU A O 1
ATOM 705 N N . ARG A 1 96 ? 10.321 12.473 0.358 1.00 79.81 96 ARG A N 1
ATOM 706 C CA . ARG A 1 96 ? 11.665 11.972 0.029 1.00 79.81 96 ARG A CA 1
ATOM 707 C C . ARG A 1 96 ? 12.560 11.821 1.262 1.00 79.81 96 ARG A C 1
ATOM 709 O O . ARG A 1 96 ? 13.400 10.922 1.297 1.00 79.81 96 ARG A O 1
ATOM 716 N N . SER A 1 97 ? 12.424 12.708 2.245 1.00 81.38 97 SER A N 1
ATOM 717 C CA . SER A 1 97 ? 13.161 12.630 3.511 1.00 81.38 97 SER A CA 1
ATOM 718 C C . SER A 1 97 ? 12.579 11.557 4.430 1.00 81.38 97 SER A C 1
ATOM 720 O O . SER A 1 97 ? 13.339 10.768 4.987 1.00 81.38 97 SER A O 1
ATOM 722 N N . ALA A 1 98 ? 11.250 11.482 4.512 1.00 86.94 98 ALA A N 1
ATOM 723 C CA . ALA A 1 98 ? 10.527 10.586 5.407 1.00 86.94 98 ALA A CA 1
ATOM 724 C C . ALA A 1 98 ? 10.640 9.110 5.000 1.00 86.94 98 ALA A C 1
ATOM 726 O O . ALA A 1 98 ? 10.908 8.242 5.831 1.00 86.94 98 ALA A O 1
ATOM 727 N N . SER A 1 99 ? 10.452 8.837 3.711 1.00 87.56 99 SER A N 1
ATOM 728 C CA . SER A 1 99 ? 10.313 7.489 3.153 1.00 87.56 99 SER A CA 1
ATOM 729 C C . SER A 1 99 ? 11.548 7.032 2.383 1.00 87.56 99 SER A C 1
ATOM 731 O O . SER A 1 99 ? 11.569 5.914 1.867 1.00 87.56 99 SER A O 1
ATOM 733 N N . THR A 1 100 ? 12.602 7.860 2.347 1.00 86.19 100 THR A N 1
ATOM 734 C CA . THR A 1 100 ? 13.774 7.759 1.456 1.00 86.19 100 THR A CA 1
ATOM 735 C C . THR A 1 100 ? 13.409 7.871 -0.035 1.00 86.19 100 THR A C 1
ATOM 737 O O . THR A 1 100 ? 12.261 7.640 -0.411 1.00 86.19 100 THR A O 1
ATOM 740 N N . PRO A 1 101 ? 14.357 8.221 -0.927 1.00 84.81 101 PRO A N 1
ATOM 741 C CA . PRO A 1 101 ? 14.084 8.231 -2.362 1.00 84.81 101 PRO A CA 1
ATOM 742 C C . PRO A 1 101 ? 13.621 6.862 -2.887 1.00 84.81 101 PRO A C 1
ATOM 744 O O . PRO A 1 101 ? 14.102 5.821 -2.428 1.00 84.81 101 PRO A O 1
ATOM 747 N N . MET A 1 102 ? 12.751 6.859 -3.902 1.00 86.75 102 MET A N 1
ATOM 748 C CA . MET A 1 102 ? 12.548 5.711 -4.792 1.00 86.75 102 MET A CA 1
ATOM 749 C C . MET A 1 102 ? 13.903 5.193 -5.290 1.00 86.75 102 MET A C 1
ATOM 751 O O . MET A 1 102 ? 14.708 5.957 -5.831 1.00 86.75 102 MET A O 1
ATOM 755 N N . VAL A 1 103 ? 14.170 3.902 -5.081 1.00 82.25 103 VAL A N 1
ATOM 756 C CA . VAL A 1 103 ? 15.449 3.288 -5.475 1.00 82.25 103 VAL A CA 1
ATOM 757 C C . VAL A 1 103 ? 15.436 2.956 -6.964 1.00 82.25 103 VAL A C 1
ATOM 759 O O . VAL A 1 103 ? 16.406 3.219 -7.676 1.00 82.25 103 VAL A O 1
ATOM 762 N N . CYS A 1 104 ? 14.331 2.389 -7.438 1.00 82.94 104 CYS A N 1
ATOM 763 C CA . CYS A 1 104 ? 14.086 2.085 -8.838 1.00 82.94 104 CYS A CA 1
ATOM 764 C C . CYS A 1 104 ? 12.589 1.880 -9.073 1.00 82.94 104 CYS A C 1
ATOM 766 O O . CYS A 1 104 ? 11.879 1.443 -8.178 1.00 82.94 104 CYS A O 1
ATOM 768 N N . HIS A 1 105 ? 12.140 2.131 -10.299 1.00 89.69 105 HIS A N 1
ATOM 769 C CA . HIS A 1 105 ? 10.845 1.646 -10.763 1.00 89.69 105 HIS A CA 1
ATOM 770 C C . HIS A 1 105 ? 10.926 0.121 -10.936 1.00 89.69 105 HIS A C 1
ATOM 772 O O . HIS A 1 105 ? 11.801 -0.386 -11.650 1.00 89.69 105 HIS A O 1
ATOM 778 N N . ILE A 1 106 ? 10.034 -0.610 -10.270 1.00 93.75 106 ILE A N 1
ATOM 779 C CA . ILE A 1 106 ? 9.872 -2.051 -10.442 1.00 93.75 106 ILE A CA 1
ATOM 780 C C . ILE A 1 106 ? 8.953 -2.273 -11.640 1.00 93.75 106 ILE A C 1
ATOM 782 O O . ILE A 1 106 ? 7.772 -1.968 -11.577 1.00 93.75 106 ILE A O 1
ATOM 786 N N . THR A 1 107 ? 9.468 -2.834 -12.731 1.00 93.25 107 THR A N 1
ATOM 787 C CA . THR A 1 107 ? 8.645 -3.263 -13.873 1.00 93.25 107 THR A CA 1
ATOM 788 C C . THR A 1 107 ? 8.225 -4.723 -13.713 1.00 93.25 107 THR A C 1
ATOM 790 O O . THR A 1 107 ? 8.954 -5.512 -13.105 1.00 93.25 107 THR A O 1
ATOM 793 N N . ARG A 1 108 ? 7.090 -5.124 -14.300 1.00 93.81 108 ARG A N 1
ATOM 794 C CA . ARG A 1 108 ? 6.544 -6.495 -14.189 1.00 93.81 108 ARG A CA 1
ATOM 795 C C . ARG A 1 108 ? 7.478 -7.611 -14.673 1.00 93.81 108 ARG A C 1
ATOM 797 O O . ARG A 1 108 ? 7.365 -8.751 -14.235 1.00 93.81 108 ARG A O 1
ATOM 804 N N . ASP A 1 109 ? 8.388 -7.306 -15.592 1.00 93.81 109 ASP A N 1
ATOM 805 C CA . ASP A 1 109 ? 9.381 -8.240 -16.134 1.00 93.81 109 ASP A CA 1
ATOM 806 C C . ASP A 1 109 ? 10.698 -8.273 -15.335 1.00 93.81 109 ASP A C 1
ATOM 808 O O . ASP A 1 109 ? 11.612 -9.037 -15.660 1.00 93.81 109 ASP A O 1
ATOM 812 N N . SER A 1 110 ? 10.809 -7.475 -14.270 1.00 94.94 110 SER A N 1
ATOM 813 C CA . SER A 1 110 ? 12.013 -7.386 -13.448 1.00 94.94 110 SER A CA 1
ATOM 814 C C . SER A 1 110 ? 12.105 -8.489 -12.386 1.00 94.94 110 SER A C 1
ATOM 816 O O . SER A 1 110 ? 11.114 -9.025 -11.891 1.00 94.94 110 SER A O 1
ATOM 818 N N . CYS A 1 111 ? 13.329 -8.792 -11.941 1.00 95.75 111 CYS A N 1
ATOM 819 C CA . CYS A 1 111 ? 13.539 -9.678 -10.791 1.00 95.75 111 CYS A CA 1
ATOM 820 C C . CYS A 1 111 ? 12.918 -9.124 -9.499 1.00 95.75 111 CYS A C 1
ATOM 822 O O . CYS A 1 111 ? 12.516 -9.908 -8.641 1.00 95.75 111 CYS A O 1
ATOM 824 N N . ALA A 1 112 ? 12.859 -7.796 -9.362 1.00 95.81 112 ALA A N 1
ATOM 825 C CA . ALA A 1 112 ? 12.303 -7.127 -8.192 1.00 95.81 112 ALA A CA 1
ATOM 826 C C . ALA A 1 112 ? 10.785 -7.324 -8.083 1.00 95.81 112 ALA A C 1
ATOM 828 O O . ALA A 1 112 ? 10.285 -7.487 -6.977 1.00 95.8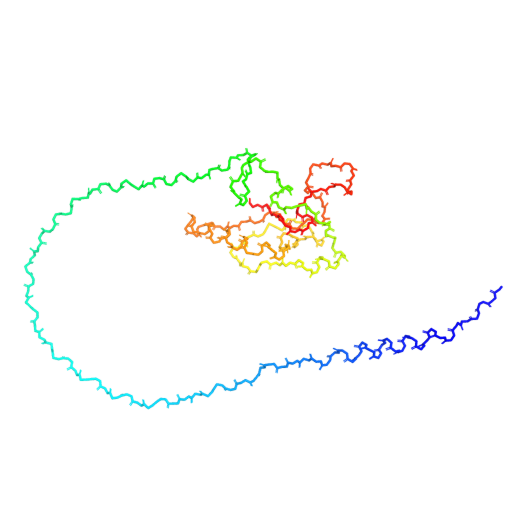1 112 ALA A O 1
ATOM 829 N N . TYR A 1 113 ? 10.073 -7.424 -9.210 1.00 96.81 113 TYR A N 1
ATOM 830 C CA . TYR A 1 113 ? 8.638 -7.716 -9.217 1.00 96.81 113 TYR A CA 1
ATOM 831 C C . TYR A 1 113 ? 8.314 -9.040 -8.514 1.00 96.81 113 TYR A C 1
ATOM 833 O O . TYR A 1 113 ? 7.399 -9.112 -7.703 1.00 96.81 113 TYR A O 1
ATOM 841 N N . ASN A 1 114 ? 9.146 -10.068 -8.711 1.00 96.38 114 ASN A N 1
ATOM 842 C CA . ASN A 1 114 ? 8.994 -11.363 -8.034 1.00 96.38 114 ASN A CA 1
ATOM 843 C C . ASN A 1 114 ? 9.313 -11.326 -6.524 1.00 96.38 114 ASN A C 1
ATOM 845 O O . ASN A 1 114 ? 9.195 -12.351 -5.856 1.00 96.38 114 ASN A O 1
ATOM 849 N N . GLN A 1 115 ? 9.779 -10.188 -5.999 1.00 97.12 115 GLN A N 1
ATOM 850 C CA . GLN A 1 115 ? 9.996 -9.958 -4.566 1.00 97.12 115 GLN A CA 1
ATOM 851 C C . GLN A 1 115 ? 8.845 -9.178 -3.920 1.00 97.12 115 GLN A C 1
ATOM 853 O O . GLN A 1 115 ? 8.827 -9.047 -2.695 1.00 97.12 115 GLN A O 1
ATOM 858 N N . LEU A 1 116 ? 7.901 -8.662 -4.717 1.00 97.25 116 LEU A N 1
ATOM 859 C CA . LEU A 1 116 ? 6.670 -8.098 -4.185 1.00 97.25 116 LEU A CA 1
ATOM 860 C C . LEU A 1 116 ? 5.841 -9.211 -3.546 1.00 97.25 116 LEU A C 1
ATOM 862 O O . LEU A 1 116 ? 5.831 -10.363 -3.984 1.00 97.25 116 LEU A O 1
ATOM 866 N N . VAL A 1 117 ? 5.159 -8.851 -2.472 1.00 97.81 117 VAL A N 1
ATOM 867 C CA . VAL A 1 117 ? 4.369 -9.760 -1.649 1.00 97.81 117 VAL A CA 1
ATOM 868 C C . VAL A 1 117 ? 2.971 -9.199 -1.485 1.00 97.81 117 VAL A C 1
ATOM 870 O O . VAL A 1 117 ? 2.778 -7.995 -1.588 1.00 97.81 117 VAL A O 1
ATOM 873 N N . GLY A 1 118 ? 2.010 -10.072 -1.203 1.00 95.25 118 GLY A N 1
ATOM 874 C CA . GLY A 1 118 ? 0.660 -9.667 -0.837 1.00 95.25 118 GLY A CA 1
ATOM 875 C C . GLY A 1 118 ? 0.301 -10.047 0.586 1.00 95.25 118 GLY A C 1
ATOM 876 O O . GLY A 1 118 ? 0.820 -11.024 1.134 1.00 95.25 118 GLY A O 1
ATOM 877 N N . ILE A 1 119 ? -0.611 -9.278 1.176 1.00 91.19 119 ILE A N 1
ATOM 878 C CA . ILE A 1 119 ? -1.243 -9.620 2.450 1.00 91.19 119 ILE A CA 1
ATOM 879 C C . ILE A 1 119 ? -2.458 -10.504 2.172 1.00 91.19 119 ILE A C 1
ATOM 881 O O . ILE A 1 119 ? -3.307 -10.169 1.354 1.00 91.19 119 ILE A O 1
ATOM 885 N N . LEU A 1 120 ? -2.542 -11.636 2.874 1.00 85.81 120 LEU A N 1
ATOM 886 C CA . LEU A 1 120 ? -3.642 -12.603 2.755 1.00 85.81 120 LEU A CA 1
ATOM 887 C C . LEU A 1 120 ? -4.696 -12.453 3.866 1.00 85.81 120 LEU A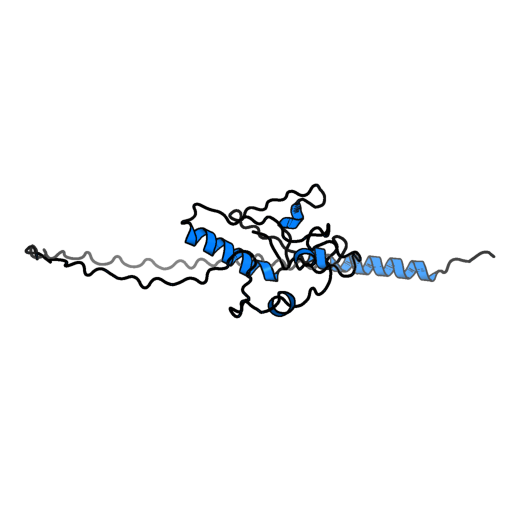 C 1
ATOM 889 O O . LEU A 1 120 ? -5.484 -13.370 4.088 1.00 85.81 120 LEU A O 1
ATOM 893 N N . ASP A 1 121 ? -4.685 -11.337 4.600 1.00 93.88 121 ASP A N 1
ATOM 894 C CA . ASP A 1 121 ? -5.692 -11.035 5.620 1.00 93.88 121 ASP A CA 1
ATOM 895 C C . ASP A 1 121 ? -7.024 -10.672 4.939 1.00 93.88 121 ASP A C 1
ATOM 897 O O . ASP A 1 121 ? -7.111 -9.618 4.304 1.00 93.88 121 ASP A O 1
ATOM 901 N N . PRO A 1 122 ? -8.079 -11.501 5.071 1.00 94.81 122 PRO A N 1
ATOM 902 C CA . PRO A 1 122 ? -9.362 -11.240 4.427 1.00 94.81 122 PRO A CA 1
ATOM 903 C C . PRO A 1 122 ? -10.111 -10.045 5.032 1.00 94.81 122 PRO A C 1
ATOM 905 O O . PRO A 1 122 ? -11.166 -9.673 4.519 1.00 94.81 122 PRO A O 1
ATOM 908 N N . SER A 1 123 ? -9.631 -9.460 6.138 1.00 96.38 123 SER A N 1
ATOM 909 C CA . SER A 1 123 ? -10.246 -8.264 6.708 1.00 96.38 123 SER A CA 1
ATOM 910 C C . SER A 1 123 ? -9.826 -6.968 6.009 1.00 96.38 123 SER A C 1
ATOM 912 O O . SER A 1 123 ? -10.429 -5.940 6.313 1.00 96.38 123 SER A O 1
ATOM 914 N N . ILE A 1 124 ? -8.842 -7.010 5.103 1.00 98.06 124 ILE A N 1
ATOM 915 C CA . ILE A 1 124 ? -8.435 -5.886 4.251 1.00 98.06 124 ILE A CA 1
ATOM 916 C C . ILE A 1 124 ? -9.093 -6.052 2.880 1.00 98.06 124 ILE A C 1
ATOM 918 O O . ILE A 1 124 ? -9.007 -7.112 2.261 1.00 98.06 124 ILE A O 1
ATOM 922 N N . VAL A 1 125 ? -9.758 -5.001 2.407 1.00 97.88 125 VAL A N 1
ATOM 923 C CA . VAL A 1 125 ? -10.415 -4.979 1.096 1.00 97.88 125 VAL A CA 1
ATOM 924 C C . VAL A 1 125 ? -9.501 -4.290 0.091 1.00 97.88 125 VAL A C 1
ATOM 926 O O . VAL A 1 125 ? -9.054 -3.180 0.341 1.00 97.88 125 VAL A O 1
ATOM 929 N N . PHE A 1 126 ? -9.261 -4.909 -1.058 1.00 97.44 126 PHE A N 1
ATOM 930 C CA . PHE A 1 126 ? -8.517 -4.304 -2.168 1.00 97.44 126 PHE A CA 1
ATOM 931 C C . PHE A 1 126 ? -9.494 -3.913 -3.277 1.00 97.44 126 PHE A C 1
ATOM 933 O O . PHE A 1 126 ? -10.462 -4.645 -3.513 1.00 97.44 126 PHE A O 1
ATOM 940 N N . LYS A 1 127 ? -9.298 -2.753 -3.908 1.00 96.94 127 LYS A N 1
ATOM 941 C CA . LYS A 1 127 ? -10.212 -2.234 -4.933 1.00 96.94 127 LYS A CA 1
ATOM 942 C C . LYS A 1 127 ? -10.093 -3.018 -6.239 1.00 96.94 127 LYS A C 1
ATOM 944 O O . LYS A 1 127 ? -11.145 -3.394 -6.758 1.00 96.94 127 LYS A O 1
ATOM 949 N N . GLN A 1 128 ? -8.871 -3.329 -6.674 1.00 94.19 128 GLN A N 1
ATOM 950 C CA . GLN A 1 128 ? -8.557 -4.132 -7.860 1.00 94.19 128 GLN A CA 1
ATOM 951 C C . GLN A 1 128 ? -9.356 -3.681 -9.087 1.00 94.19 128 GLN A C 1
ATOM 953 O O . GLN A 1 128 ? -10.049 -4.479 -9.727 1.00 94.19 128 GLN A O 1
ATOM 958 N N . GLU A 1 129 ? -9.346 -2.384 -9.368 1.00 94.56 129 GLU A N 1
ATOM 959 C CA . GLU A 1 129 ? -10.075 -1.811 -10.493 1.00 94.56 129 GLU A CA 1
ATOM 960 C C . GLU A 1 129 ? -9.418 -2.079 -11.841 1.00 94.56 129 GLU A C 1
ATOM 962 O O . GLU A 1 129 ? -10.100 -1.976 -12.865 1.00 94.56 129 GLU A O 1
ATOM 967 N N . GLU A 1 130 ? -8.121 -2.389 -11.865 1.00 93.31 130 GLU A N 1
ATOM 968 C CA . GLU A 1 130 ? -7.385 -2.500 -13.111 1.00 93.31 130 GLU A CA 1
ATOM 969 C C . GLU A 1 130 ? -7.835 -3.735 -13.892 1.00 93.31 130 GLU A C 1
ATOM 971 O O . GLU A 1 130 ? -8.176 -4.789 -13.348 1.00 93.31 130 GLU A O 1
ATOM 976 N N . GLU A 1 131 ? -7.782 -3.642 -15.218 1.00 95.62 131 GLU A N 1
ATOM 977 C CA . GLU A 1 131 ? -8.017 -4.797 -16.074 1.00 95.62 131 GLU A CA 1
ATOM 978 C C . GLU A 1 131 ? -6.797 -5.730 -16.104 1.00 95.62 131 GLU A C 1
ATOM 980 O O . GLU A 1 131 ? -5.655 -5.348 -15.836 1.00 95.62 131 GLU A O 1
ATOM 985 N N . ALA A 1 132 ? -7.016 -6.994 -16.475 1.00 94.56 132 ALA A N 1
ATOM 986 C CA . ALA A 1 132 ? -5.917 -7.932 -16.677 1.00 94.56 132 ALA A CA 1
ATOM 987 C C . ALA A 1 132 ? -4.917 -7.391 -17.729 1.00 94.56 132 ALA A C 1
ATOM 989 O O . ALA A 1 132 ? -5.346 -6.917 -18.784 1.00 94.56 132 ALA A O 1
ATOM 990 N N . PRO A 1 133 ? -3.591 -7.515 -17.508 1.00 93.56 133 PRO A N 1
ATOM 991 C CA . PRO A 1 133 ? -2.922 -8.311 -16.468 1.00 93.56 133 PRO A CA 1
ATOM 992 C C . PRO A 1 133 ? -2.619 -7.581 -15.137 1.00 93.56 133 PRO A C 1
ATOM 994 O O . PRO A 1 133 ? -1.846 -8.111 -14.333 1.00 93.56 133 PRO A O 1
ATOM 997 N N . PHE A 1 134 ? -3.167 -6.386 -14.909 1.00 95.44 134 PHE A N 1
ATOM 998 C CA . PHE A 1 134 ? -2.833 -5.492 -13.788 1.00 95.44 134 PHE A CA 1
ATOM 999 C C . PHE A 1 134 ? -3.779 -5.627 -12.583 1.00 95.44 134 PHE A C 1
ATOM 1001 O O . PHE A 1 134 ? -3.485 -5.128 -11.509 1.00 95.44 134 PHE A O 1
ATOM 1008 N N . ASN A 1 135 ? -4.855 -6.402 -12.720 1.00 94.38 135 ASN A N 1
ATOM 1009 C CA . ASN A 1 135 ? -5.940 -6.595 -11.746 1.00 94.38 135 ASN A CA 1
ATOM 1010 C C . ASN A 1 135 ? -5.557 -7.215 -10.379 1.00 94.38 135 ASN A C 1
ATOM 1012 O O . ASN A 1 135 ? -6.419 -7.681 -9.635 1.00 94.38 135 ASN A O 1
ATOM 1016 N N . THR A 1 136 ? -4.266 -7.329 -10.074 1.00 94.38 136 THR A N 1
ATOM 1017 C CA . THR A 1 136 ? -3.745 -7.795 -8.784 1.00 94.38 136 THR A CA 1
ATOM 1018 C C . THR A 1 136 ? -2.720 -6.835 -8.189 1.00 94.38 136 THR A C 1
ATOM 1020 O O . THR A 1 136 ? -2.125 -7.172 -7.169 1.00 94.38 136 THR A O 1
ATOM 1023 N N . GLU A 1 137 ? -2.437 -5.704 -8.835 1.00 95.50 137 GLU A N 1
ATOM 1024 C CA . GLU A 1 137 ? -1.333 -4.821 -8.452 1.00 95.50 137 GLU A CA 1
ATOM 1025 C C . GLU A 1 137 ? -1.576 -4.122 -7.107 1.00 95.50 137 GLU A C 1
ATOM 1027 O O . GLU A 1 137 ? -0.661 -4.101 -6.288 1.00 95.50 137 GLU A O 1
ATOM 1032 N N . ASP A 1 138 ? -2.830 -3.805 -6.776 1.00 96.31 138 ASP A N 1
ATOM 1033 C CA . ASP A 1 138 ? -3.272 -3.392 -5.432 1.00 96.31 138 ASP A CA 1
ATOM 1034 C C . ASP A 1 138 ? -2.853 -4.324 -4.290 1.00 96.31 138 ASP A C 1
ATOM 1036 O O . ASP A 1 138 ? -2.729 -3.921 -3.133 1.00 96.31 138 ASP A O 1
ATOM 1040 N N . VAL A 1 139 ? -2.679 -5.611 -4.588 1.00 96.75 139 VAL A N 1
ATOM 1041 C CA . VAL A 1 139 ? -2.294 -6.612 -3.589 1.00 96.75 139 VAL A CA 1
ATOM 1042 C C . VAL A 1 139 ? -0.777 -6.678 -3.444 1.00 96.75 139 VAL A C 1
ATOM 1044 O O . VAL A 1 139 ? -0.286 -7.165 -2.430 1.00 96.75 139 VAL A O 1
ATOM 1047 N N . LEU A 1 140 ? -0.024 -6.231 -4.447 1.00 97.50 140 LEU A N 1
ATOM 1048 C CA . LEU A 1 140 ? 1.424 -6.351 -4.492 1.00 97.50 140 LEU A CA 1
ATOM 1049 C C . LEU A 1 140 ? 2.074 -5.152 -3.806 1.00 97.50 140 LEU A C 1
ATOM 1051 O O . LEU A 1 140 ? 1.816 -4.002 -4.127 1.00 97.50 140 LEU A O 1
ATOM 1055 N N . MET A 1 141 ? 2.966 -5.428 -2.863 1.00 97.50 141 MET A N 1
ATOM 1056 C CA . MET A 1 141 ? 3.694 -4.403 -2.123 1.00 97.50 141 MET A CA 1
ATOM 1057 C C . MET A 1 141 ? 5.094 -4.887 -1.755 1.00 97.50 141 MET A C 1
ATOM 1059 O O . MET A 1 141 ? 5.391 -6.084 -1.720 1.00 97.50 141 MET A O 1
ATOM 1063 N N . HIS A 1 142 ? 5.978 -3.947 -1.450 1.00 97.19 142 HIS A N 1
ATOM 1064 C CA . HIS A 1 142 ? 7.294 -4.238 -0.912 1.00 97.19 142 HIS A CA 1
ATOM 1065 C C . HIS A 1 142 ? 7.154 -4.921 0.467 1.00 97.19 142 HIS A C 1
ATOM 1067 O O . HIS A 1 142 ? 6.333 -4.487 1.278 1.00 97.19 142 HIS A O 1
ATOM 1073 N N . PRO A 1 143 ? 7.982 -5.926 0.825 1.00 97.19 143 PRO A N 1
ATOM 1074 C CA . PRO A 1 143 ? 7.843 -6.660 2.093 1.00 97.19 143 PRO A CA 1
ATOM 1075 C C . PRO A 1 143 ? 7.842 -5.801 3.365 1.00 97.19 143 PRO A C 1
ATOM 1077 O O . PRO A 1 143 ? 7.248 -6.175 4.376 1.00 97.19 143 PRO A O 1
ATOM 1080 N N . ALA A 1 144 ? 8.481 -4.630 3.320 1.00 94.81 144 ALA A N 1
ATOM 1081 C CA . ALA A 1 144 ? 8.476 -3.670 4.425 1.00 94.81 144 ALA A CA 1
ATOM 1082 C C . ALA A 1 144 ? 7.079 -3.096 4.744 1.00 94.81 144 ALA A C 1
ATOM 1084 O O . ALA A 1 144 ? 6.870 -2.641 5.866 1.00 94.81 144 ALA A O 1
ATOM 1085 N N . MET A 1 145 ? 6.125 -3.152 3.806 1.00 96.50 145 MET A N 1
ATOM 1086 C CA . MET A 1 145 ? 4.756 -2.649 3.982 1.00 96.50 145 MET A CA 1
ATOM 1087 C C . MET A 1 145 ? 3.860 -3.590 4.794 1.00 96.50 145 MET A C 1
ATOM 1089 O O . MET A 1 145 ? 2.878 -3.138 5.381 1.00 96.50 145 MET A O 1
ATOM 1093 N N . LEU A 1 146 ? 4.218 -4.877 4.915 1.00 95.88 146 LEU A N 1
ATOM 1094 C CA . LEU A 1 146 ? 3.386 -5.879 5.596 1.00 95.88 146 LEU A CA 1
ATOM 1095 C C . LEU A 1 146 ? 3.090 -5.507 7.055 1.00 95.88 146 LEU A C 1
ATOM 1097 O O . LEU A 1 146 ? 1.951 -5.605 7.511 1.00 95.88 146 LEU A O 1
ATOM 1101 N N . GLY A 1 147 ? 4.118 -5.078 7.793 1.00 95.88 147 GLY A N 1
ATOM 1102 C CA . GLY A 1 147 ? 3.997 -4.695 9.201 1.00 95.88 147 GLY A CA 1
ATOM 1103 C C . GLY A 1 147 ? 3.099 -3.468 9.404 1.00 95.88 147 GLY A C 1
ATOM 1104 O O . GLY A 1 147 ? 2.109 -3.573 10.135 1.00 95.88 147 GLY A O 1
ATOM 1105 N N . PRO A 1 148 ? 3.406 -2.325 8.761 1.00 96.12 148 PRO A N 1
ATOM 1106 C CA . PRO A 1 148 ? 2.580 -1.122 8.824 1.00 96.12 148 PRO A CA 1
ATOM 1107 C C . PRO A 1 148 ? 1.123 -1.351 8.412 1.00 96.12 148 PRO A C 1
ATOM 1109 O O . PRO A 1 148 ? 0.228 -0.960 9.157 1.00 96.12 148 PRO A O 1
ATOM 1112 N N . LEU A 1 149 ? 0.870 -2.039 7.293 1.00 97.50 149 LEU A N 1
ATOM 1113 C CA . LEU A 1 149 ? -0.490 -2.259 6.798 1.00 97.50 149 LEU A CA 1
ATOM 1114 C C . LEU A 1 149 ? -1.296 -3.191 7.718 1.00 97.50 149 LEU A C 1
ATOM 1116 O O . LEU A 1 149 ? -2.438 -2.887 8.061 1.00 97.50 149 LEU A O 1
ATOM 1120 N N . THR A 1 150 ? -0.680 -4.267 8.220 1.00 97.44 150 THR A N 1
ATOM 1121 C CA . THR A 1 150 ? -1.316 -5.129 9.233 1.00 97.44 150 THR A CA 1
ATOM 1122 C C . THR A 1 150 ? -1.660 -4.324 10.486 1.00 97.44 150 THR A C 1
ATOM 1124 O O . THR A 1 150 ? -2.763 -4.429 11.019 1.00 97.44 150 THR A O 1
ATOM 1127 N N . ARG A 1 151 ? -0.741 -3.468 10.955 1.00 97.44 151 ARG A N 1
ATOM 1128 C CA . ARG A 1 151 ? -0.981 -2.629 12.132 1.00 97.44 151 ARG A CA 1
ATOM 1129 C C . ARG A 1 151 ? -2.103 -1.617 11.898 1.00 97.44 151 ARG A C 1
ATOM 1131 O O . ARG A 1 151 ? -2.921 -1.439 12.799 1.00 97.44 151 ARG A O 1
ATOM 1138 N N . LEU A 1 152 ? -2.149 -0.980 10.730 1.00 97.25 152 LEU A N 1
ATOM 1139 C CA . LEU A 1 152 ? -3.205 -0.036 10.366 1.00 97.25 152 LEU A CA 1
ATOM 1140 C C . LEU A 1 152 ? -4.574 -0.724 10.350 1.00 97.25 152 LEU A C 1
ATOM 1142 O O . LEU A 1 152 ? -5.514 -0.213 10.948 1.00 97.25 152 LEU A O 1
ATOM 1146 N N . ASN A 1 153 ? -4.668 -1.919 9.766 1.00 98.12 153 ASN A N 1
ATOM 1147 C CA . ASN A 1 153 ? -5.891 -2.720 9.764 1.00 98.12 153 ASN A CA 1
ATOM 1148 C C . ASN A 1 153 ? -6.386 -3.040 11.190 1.00 98.12 153 ASN A C 1
ATOM 1150 O O . ASN A 1 153 ? -7.572 -2.898 11.484 1.00 98.12 153 ASN A O 1
ATOM 1154 N N . GLU A 1 154 ? -5.491 -3.413 12.113 1.00 97.88 154 GLU A N 1
ATOM 1155 C CA . GLU A 1 154 ? -5.868 -3.610 13.522 1.00 97.88 154 GLU A CA 1
ATOM 1156 C C . GLU A 1 154 ? -6.365 -2.323 14.194 1.00 97.88 154 GLU A C 1
ATOM 1158 O O . GLU A 1 154 ? -7.317 -2.366 14.973 1.00 97.88 154 GLU A O 1
ATOM 1163 N N . LEU A 1 155 ? -5.745 -1.177 13.893 1.00 97.06 155 LEU A N 1
ATOM 1164 C CA . LEU A 1 155 ? -6.166 0.118 14.433 1.00 97.06 155 LEU A CA 1
ATOM 1165 C C . LEU A 1 155 ? -7.539 0.535 13.901 1.00 97.06 155 LEU A C 1
ATOM 1167 O O . LEU A 1 155 ? -8.373 0.966 14.688 1.00 97.06 155 LEU A O 1
ATOM 1171 N N . VAL A 1 156 ? -7.803 0.330 12.610 1.00 97.62 156 VAL A N 1
ATOM 1172 C CA . VAL A 1 156 ? -9.109 0.583 11.985 1.00 97.62 156 VAL A CA 1
ATOM 1173 C C . VAL A 1 156 ? -10.193 -0.247 12.672 1.00 97.62 156 VAL A C 1
ATOM 1175 O O . VAL A 1 156 ? -11.201 0.276 13.144 1.00 97.62 156 VAL A O 1
ATOM 1178 N N . LYS A 1 157 ? -9.966 -1.555 12.822 1.00 97.38 157 LYS A N 1
ATOM 1179 C CA . LYS A 1 157 ? -10.921 -2.430 13.513 1.00 97.38 157 LYS A CA 1
ATOM 1180 C C . LYS A 1 157 ? -11.167 -1.979 14.954 1.00 97.38 157 LYS A C 1
ATOM 1182 O O . LYS A 1 157 ? -12.310 -2.005 15.401 1.00 97.38 157 LYS A O 1
ATOM 1187 N N . ALA A 1 158 ? -10.123 -1.570 15.673 1.00 96.62 158 ALA A N 1
ATOM 1188 C CA . ALA A 1 158 ? -10.249 -1.105 17.050 1.00 96.62 158 ALA A CA 1
ATOM 1189 C C . ALA A 1 158 ? -11.033 0.214 17.158 1.00 96.62 158 ALA A C 1
ATOM 1191 O O . ALA A 1 158 ? -11.944 0.300 17.979 1.00 96.62 158 ALA A O 1
ATOM 1192 N N . GLU A 1 159 ? -10.713 1.198 16.315 1.00 95.75 159 GLU A N 1
ATOM 1193 C CA . GLU A 1 159 ? -11.328 2.531 16.319 1.00 95.75 159 GLU A CA 1
ATOM 1194 C C . GLU A 1 159 ? -12.839 2.458 16.079 1.00 95.75 159 GLU A C 1
ATOM 1196 O O . GLU A 1 159 ? -13.628 3.077 16.791 1.00 95.75 159 GLU A O 1
ATOM 1201 N N . TRP A 1 160 ? -13.263 1.630 15.122 1.00 96.44 160 TRP A N 1
ATOM 1202 C CA . TRP A 1 160 ? -14.671 1.536 14.737 1.00 96.44 160 TRP A CA 1
ATOM 1203 C C . TRP A 1 160 ? -15.374 0.265 15.226 1.00 96.44 160 TRP A C 1
ATOM 1205 O O . TRP A 1 160 ? -16.371 -0.161 14.638 1.00 96.44 160 TRP A O 1
ATOM 1215 N N . GLY A 1 161 ? -14.867 -0.368 16.288 1.00 94.69 161 GLY A N 1
ATOM 1216 C CA . GLY A 1 161 ? -15.505 -1.531 16.920 1.00 94.69 161 GLY A CA 1
ATOM 1217 C C . GLY A 1 161 ? -15.753 -2.711 15.969 1.00 94.69 161 GLY A C 1
ATOM 1218 O O . GLY A 1 161 ? -16.721 -3.451 16.139 1.00 94.69 161 GLY A O 1
ATOM 1219 N N . GLY A 1 162 ? -14.918 -2.859 14.938 1.00 94.62 162 GLY A N 1
ATOM 1220 C CA . GLY A 1 162 ? -15.024 -3.886 13.902 1.00 94.62 162 GLY A CA 1
ATOM 1221 C C . GLY A 1 162 ? -16.129 -3.658 12.865 1.00 94.62 162 GLY A C 1
ATOM 1222 O O . GLY A 1 162 ? -16.342 -4.528 12.026 1.00 94.62 162 GLY A O 1
ATOM 1223 N N . ALA A 1 163 ? -16.831 -2.521 12.895 1.00 96.56 163 ALA A N 1
ATOM 1224 C CA . ALA A 1 163 ? -17.893 -2.218 11.933 1.00 96.56 163 ALA A CA 1
ATOM 1225 C C . ALA A 1 163 ? -17.365 -1.818 10.542 1.00 96.56 163 ALA A C 1
ATOM 1227 O O . ALA A 1 163 ? -18.118 -1.863 9.571 1.00 96.56 163 ALA A O 1
ATOM 1228 N N . TYR A 1 164 ? -16.087 -1.436 10.448 1.00 97.00 164 TYR A N 1
ATOM 1229 C CA . TYR A 1 164 ? -15.434 -0.996 9.217 1.00 97.00 164 TYR A CA 1
ATOM 1230 C C . TYR A 1 164 ? -14.173 -1.816 8.944 1.00 97.00 164 TYR A C 1
ATOM 1232 O O . TYR A 1 164 ? -13.543 -2.351 9.859 1.00 97.00 164 TYR A O 1
ATOM 1240 N N . GLN A 1 165 ? -13.821 -1.896 7.664 1.00 97.44 165 GLN A N 1
ATOM 1241 C CA . GLN A 1 165 ? -12.632 -2.572 7.161 1.00 97.44 165 GLN A CA 1
ATOM 1242 C C . GLN A 1 165 ? -11.704 -1.549 6.522 1.00 97.44 165 GLN A C 1
ATOM 1244 O O . GLN A 1 165 ? -12.169 -0.580 5.919 1.00 97.44 165 GLN A O 1
ATOM 1249 N N . LEU A 1 166 ? -10.399 -1.789 6.627 1.00 98.31 166 LEU A N 1
ATOM 1250 C CA . LEU A 1 166 ? -9.430 -1.035 5.850 1.00 98.31 166 LEU A CA 1
ATOM 1251 C C . LEU A 1 166 ? -9.604 -1.396 4.375 1.00 98.31 166 LEU A C 1
ATOM 1253 O O . LEU A 1 166 ? -9.697 -2.579 4.033 1.00 98.31 166 LEU A O 1
ATOM 1257 N N . ARG A 1 167 ? -9.639 -0.381 3.518 1.00 98.31 167 ARG A N 1
ATOM 1258 C CA . ARG A 1 167 ? -9.666 -0.549 2.073 1.00 98.31 167 ARG A CA 1
ATOM 1259 C C . ARG A 1 167 ? -8.379 0.018 1.498 1.00 98.31 167 ARG A C 1
ATOM 1261 O O . ARG A 1 167 ? -8.013 1.117 1.864 1.00 98.31 167 ARG A O 1
ATOM 1268 N N . VAL A 1 168 ? -7.707 -0.735 0.641 1.00 98.00 168 VAL A N 1
ATOM 1269 C CA . VAL A 1 168 ? -6.595 -0.254 -0.181 1.00 98.00 168 VAL A CA 1
ATOM 1270 C C . VAL A 1 168 ? -7.155 -0.010 -1.573 1.00 98.00 168 VAL A C 1
ATOM 1272 O O . VAL A 1 168 ? -7.856 -0.872 -2.114 1.00 98.00 168 VAL A O 1
ATOM 1275 N N . THR A 1 169 ? -6.928 1.185 -2.104 1.00 97.31 169 THR A N 1
ATOM 1276 C CA . THR A 1 169 ? -7.372 1.568 -3.447 1.00 97.31 169 THR A CA 1
ATOM 1277 C C . THR A 1 169 ? -6.271 1.609 -4.468 1.00 97.31 169 THR A C 1
ATOM 1279 O O . THR A 1 169 ? -6.610 1.665 -5.635 1.00 97.31 169 THR A O 1
ATOM 1282 N N . ASP A 1 170 ? -5.027 1.674 -4.007 1.00 96.81 170 ASP A N 1
ATOM 1283 C CA . ASP A 1 170 ? -3.852 1.625 -4.855 1.00 96.81 170 ASP A CA 1
ATOM 1284 C C . ASP A 1 170 ? -2.644 1.152 -4.034 1.00 96.81 170 ASP A C 1
ATOM 1286 O O . ASP A 1 170 ? -2.588 1.411 -2.825 1.00 96.81 170 ASP A O 1
ATOM 1290 N N . ALA A 1 171 ? -1.691 0.454 -4.654 1.00 96.25 171 ALA A N 1
ATOM 1291 C CA . ALA A 1 171 ? -0.467 -0.011 -4.001 1.00 96.25 171 ALA A CA 1
ATOM 1292 C C . ALA A 1 171 ? 0.738 -0.032 -4.953 1.00 96.25 171 ALA A C 1
ATOM 1294 O O . ALA A 1 171 ? 1.424 0.974 -5.114 1.00 96.25 171 ALA A O 1
ATOM 1295 N N . TYR A 1 172 ? 1.061 -1.183 -5.547 1.00 96.69 172 TYR A N 1
ATOM 1296 C CA . TYR A 1 172 ? 2.029 -1.224 -6.635 1.00 96.69 172 TYR A CA 1
ATOM 1297 C C . TYR A 1 172 ? 1.358 -0.749 -7.923 1.00 96.69 172 TYR A C 1
ATOM 1299 O O . TYR A 1 172 ? 0.266 -1.201 -8.231 1.00 96.69 172 TYR A O 1
ATOM 1307 N N . ASP A 1 173 ? 2.031 0.106 -8.690 1.00 94.06 173 ASP A N 1
ATOM 1308 C CA . ASP A 1 173 ? 1.492 0.661 -9.935 1.00 94.06 173 ASP A CA 1
ATOM 1309 C C . ASP A 1 173 ? 2.532 0.550 -11.054 1.00 94.06 173 ASP A C 1
ATOM 1311 O O . ASP A 1 173 ? 3.537 1.270 -11.077 1.00 94.06 173 ASP A O 1
ATOM 1315 N N . SER A 1 174 ? 2.299 -0.369 -11.993 1.00 92.62 174 SER A N 1
ATOM 1316 C CA . SER A 1 174 ? 3.150 -0.520 -13.180 1.00 92.62 174 SER A CA 1
ATOM 1317 C C . SER A 1 174 ? 2.716 0.341 -14.372 1.00 92.62 174 SER A C 1
ATOM 1319 O O . SER A 1 174 ? 3.475 0.478 -15.340 1.00 92.62 174 SER A O 1
ATOM 1321 N N . LEU A 1 175 ? 1.508 0.910 -14.321 1.00 89.50 175 LEU A N 1
ATOM 1322 C CA . LEU A 1 175 ? 0.921 1.761 -15.359 1.00 89.50 175 LEU A CA 1
ATOM 1323 C C . LEU A 1 175 ? 1.374 3.221 -15.247 1.00 89.50 175 LEU A C 1
ATOM 1325 O O . LEU A 1 175 ? 1.234 3.990 -16.203 1.00 89.50 175 LEU A O 1
ATOM 1329 N N . LEU A 1 176 ? 2.028 3.561 -14.137 1.00 87.50 176 LEU A N 1
ATOM 1330 C CA . LEU A 1 176 ? 2.584 4.876 -13.851 1.00 87.50 176 LEU A CA 1
ATOM 1331 C C . LEU A 1 176 ? 1.497 5.953 -13.740 1.00 87.50 176 LEU A C 1
ATOM 1333 O O . LEU A 1 176 ? 1.671 7.064 -14.242 1.00 87.50 176 LEU A O 1
ATOM 1337 N N . GLU A 1 177 ? 0.366 5.627 -13.132 1.00 84.94 177 GLU A N 1
ATOM 1338 C CA . GLU A 1 177 ? -0.784 6.518 -12.966 1.00 84.94 177 GLU A CA 1
ATOM 1339 C C . GLU A 1 177 ? -0.599 7.524 -11.820 1.00 84.94 177 GLU A C 1
ATOM 1341 O O . GLU A 1 177 ? -1.194 8.604 -11.851 1.00 84.94 177 GLU A O 1
ATOM 1346 N N . HIS A 1 178 ? 0.289 7.227 -10.867 1.00 77.50 178 HIS A N 1
ATOM 1347 C CA . HIS A 1 178 ? 0.668 8.152 -9.790 1.00 77.50 178 HIS A CA 1
ATOM 1348 C C . HIS A 1 178 ? 1.590 9.262 -10.317 1.00 77.50 178 HIS A C 1
ATOM 1350 O O . HIS A 1 178 ? 2.253 9.078 -11.328 1.00 77.50 178 HIS A O 1
ATOM 1356 N N . ASP A 1 179 ? 1.657 10.400 -9.623 1.00 66.31 179 ASP A N 1
ATOM 1357 C CA . ASP A 1 179 ? 2.287 11.678 -10.015 1.00 66.31 179 ASP A CA 1
ATOM 1358 C C . ASP A 1 179 ? 1.564 12.548 -11.057 1.00 66.31 179 ASP A C 1
ATOM 1360 O O . ASP A 1 179 ? 0.996 12.064 -12.039 1.00 66.31 179 ASP A O 1
ATOM 1364 N N . PRO A 1 180 ? 1.657 13.891 -10.923 1.00 54.38 180 PRO A N 1
ATOM 1365 C CA . PRO A 1 180 ? 1.319 14.782 -12.020 1.00 54.38 180 PRO A CA 1
ATOM 1366 C C . PRO A 1 180 ? 2.197 14.472 -13.244 1.00 54.38 180 PRO A C 1
ATOM 1368 O O . PRO A 1 180 ? 3.321 13.991 -13.103 1.00 54.38 180 PRO A O 1
ATOM 1371 N N . PRO A 1 181 ? 1.718 14.782 -14.461 1.00 49.69 181 PRO A N 1
ATOM 1372 C CA . PRO A 1 181 ? 2.392 14.416 -15.697 1.00 49.69 181 PRO A CA 1
ATOM 1373 C C . PRO A 1 181 ? 3.753 15.112 -15.815 1.00 49.69 181 PRO A C 1
ATOM 1375 O O . PRO A 1 181 ? 3.875 16.191 -16.394 1.00 49.69 181 PRO A O 1
ATOM 1378 N N . GLU A 1 182 ? 4.809 14.477 -15.315 1.00 54.12 182 GLU A N 1
ATOM 1379 C CA . GLU A 1 182 ? 6.158 14.787 -15.751 1.00 54.12 182 GLU A CA 1
ATOM 1380 C C . GLU A 1 182 ? 6.320 14.281 -17.184 1.00 54.12 182 GLU A C 1
ATOM 1382 O O . GLU A 1 182 ? 6.062 13.119 -17.511 1.00 54.12 182 GLU A O 1
ATOM 1387 N N . SER A 1 183 ? 6.752 15.183 -18.066 1.00 58.22 183 SER A N 1
ATOM 1388 C CA . SER A 1 183 ? 6.935 14.912 -19.494 1.00 58.22 183 SER A CA 1
ATOM 1389 C C . SER A 1 183 ? 8.012 13.864 -19.780 1.00 58.22 183 SER A C 1
ATOM 1391 O O . SER A 1 183 ? 8.112 13.383 -20.906 1.00 58.22 183 SER A O 1
ATOM 1393 N N . ASN A 1 184 ? 8.839 13.536 -18.785 1.00 60.12 184 ASN A N 1
ATOM 1394 C CA . ASN A 1 184 ? 9.851 12.505 -18.887 1.00 60.12 184 ASN A CA 1
ATOM 1395 C C . ASN A 1 184 ? 9.481 11.306 -17.989 1.00 60.12 184 ASN A C 1
ATOM 1397 O O . ASN A 1 184 ? 9.610 11.392 -16.771 1.00 60.12 184 ASN A O 1
ATOM 1401 N N . PRO A 1 185 ? 9.085 10.159 -18.569 1.00 60.06 185 PRO A N 1
ATOM 1402 C CA . PRO A 1 185 ? 8.811 8.939 -17.810 1.00 60.06 185 PRO A CA 1
ATOM 1403 C C . PRO A 1 185 ? 9.987 8.472 -16.941 1.00 60.06 185 PRO A C 1
ATOM 1405 O O . PRO A 1 185 ? 9.776 7.790 -15.948 1.00 60.06 185 PRO A O 1
ATOM 1408 N N . SER A 1 186 ? 11.228 8.845 -17.285 1.00 60.25 186 SER A N 1
ATOM 1409 C CA . SER A 1 186 ? 12.414 8.476 -16.507 1.00 60.25 186 SER A CA 1
ATOM 1410 C C . SER A 1 186 ? 12.617 9.315 -15.240 1.00 60.25 186 SER A C 1
ATOM 1412 O O . SER A 1 186 ? 13.600 9.086 -14.537 1.00 60.25 186 SER A O 1
ATOM 1414 N N . THR A 1 187 ? 11.783 10.330 -14.995 1.00 62.75 187 THR A N 1
ATOM 1415 C CA . THR A 1 187 ? 11.865 11.196 -13.807 1.00 62.75 187 THR A CA 1
ATOM 1416 C C . THR A 1 187 ? 10.642 11.109 -12.903 1.00 62.75 187 THR A C 1
ATOM 1418 O O . THR A 1 187 ? 10.733 11.598 -11.778 1.00 62.75 187 THR A O 1
ATOM 1421 N N . ARG A 1 188 ? 9.571 10.416 -13.336 1.00 71.06 188 ARG A N 1
ATOM 1422 C CA . ARG A 1 188 ? 8.414 10.139 -12.477 1.00 71.06 188 ARG A CA 1
ATOM 1423 C C . ARG A 1 188 ? 8.873 9.471 -11.180 1.00 71.06 188 ARG A C 1
ATOM 1425 O O . ARG A 1 188 ? 9.743 8.593 -11.185 1.00 71.06 188 ARG A O 1
ATOM 1432 N N . TYR A 1 189 ? 8.313 9.934 -10.077 1.00 78.06 189 TYR A N 1
ATOM 1433 C CA . TYR A 1 189 ? 8.711 9.636 -8.716 1.00 78.06 189 TYR A CA 1
ATOM 1434 C C . TYR A 1 189 ? 7.459 9.338 -7.887 1.00 78.06 189 TYR A C 1
ATOM 1436 O O . TYR A 1 189 ? 6.926 10.212 -7.222 1.00 78.06 189 TYR A O 1
ATOM 1444 N N . SER A 1 190 ? 7.036 8.080 -7.861 1.00 90.19 190 SER A N 1
ATOM 1445 C CA . SER A 1 190 ? 6.039 7.623 -6.899 1.00 90.19 190 SER A CA 1
ATOM 1446 C C . SER A 1 190 ? 6.541 6.365 -6.221 1.00 90.19 190 SER A C 1
ATOM 1448 O O . SER A 1 190 ? 7.078 5.460 -6.863 1.00 90.19 190 SER A O 1
ATOM 1450 N N . LEU A 1 191 ? 6.350 6.291 -4.907 1.00 93.31 191 LEU A N 1
ATOM 1451 C CA . LEU A 1 191 ? 6.629 5.077 -4.147 1.00 93.31 191 LEU A CA 1
ATOM 1452 C C . LEU A 1 191 ? 5.646 3.940 -4.491 1.00 93.31 191 LEU A C 1
ATOM 1454 O O . LEU A 1 191 ? 5.930 2.788 -4.170 1.00 93.31 191 LEU A O 1
ATOM 1458 N N . HIS A 1 192 ? 4.547 4.214 -5.208 1.00 95.31 192 HIS A N 1
ATOM 1459 C CA . HIS A 1 192 ? 3.696 3.163 -5.785 1.00 95.31 192 HIS A CA 1
ATOM 1460 C C . HIS A 1 192 ? 4.477 2.332 -6.815 1.00 95.31 192 HIS A C 1
ATOM 1462 O O . HIS A 1 192 ? 4.367 1.110 -6.873 1.00 95.31 192 HIS A O 1
ATOM 1468 N N . TYR A 1 193 ? 5.397 2.949 -7.560 1.00 94.06 193 TYR A N 1
ATOM 1469 C CA . TYR A 1 193 ? 6.168 2.257 -8.599 1.00 94.06 193 TYR A CA 1
ATOM 1470 C C . TYR A 1 193 ? 7.223 1.289 -8.048 1.00 94.06 193 TYR A C 1
ATOM 1472 O O . TYR A 1 193 ? 7.778 0.478 -8.795 1.00 94.06 193 TYR A O 1
ATOM 1480 N N . ASP A 1 194 ? 7.550 1.386 -6.756 1.00 93.94 194 ASP A N 1
ATOM 1481 C CA . ASP A 1 194 ? 8.432 0.446 -6.057 1.00 93.94 194 ASP A CA 1
ATOM 1482 C C . ASP A 1 194 ? 7.725 -0.339 -4.936 1.00 93.94 194 ASP A C 1
ATOM 1484 O O . ASP A 1 194 ? 8.365 -1.090 -4.191 1.00 93.94 194 ASP A O 1
ATOM 1488 N N . GLY A 1 195 ? 6.391 -0.224 -4.873 1.00 95.69 195 GLY A N 1
ATOM 1489 C CA . GLY A 1 195 ? 5.512 -0.935 -3.947 1.00 95.69 195 GLY A CA 1
ATOM 1490 C C . GLY A 1 195 ? 5.630 -0.481 -2.489 1.00 95.69 195 GLY A C 1
ATOM 1491 O O . GLY A 1 195 ? 5.306 -1.256 -1.587 1.00 95.69 195 GLY A O 1
ATOM 1492 N N . ARG A 1 196 ? 6.151 0.722 -2.216 1.00 95.81 196 ARG A N 1
ATOM 1493 C CA . ARG A 1 196 ? 6.326 1.272 -0.855 1.00 95.81 196 ARG A CA 1
ATOM 1494 C C . ARG A 1 196 ? 5.297 2.335 -0.464 1.00 95.81 196 ARG A C 1
ATOM 1496 O O . ARG A 1 196 ? 5.436 2.916 0.611 1.00 95.81 196 ARG A O 1
ATOM 1503 N N . ALA A 1 197 ? 4.281 2.571 -1.284 1.00 95.00 197 ALA A N 1
ATOM 1504 C CA . ALA A 1 197 ? 3.133 3.404 -0.942 1.00 95.00 197 ALA A CA 1
ATOM 1505 C C . ALA A 1 197 ? 1.816 2.660 -1.176 1.00 95.00 197 ALA A C 1
ATOM 1507 O O . ALA A 1 197 ? 1.799 1.615 -1.825 1.00 95.00 197 ALA A O 1
ATOM 1508 N N . ILE A 1 198 ? 0.762 3.171 -0.542 1.00 96.62 198 ILE A N 1
ATOM 1509 C CA . ILE A 1 198 ? -0.618 2.714 -0.676 1.00 96.62 198 ILE A CA 1
ATOM 1510 C C . ILE A 1 198 ? -1.558 3.913 -0.537 1.00 96.62 198 ILE A C 1
ATOM 1512 O O . ILE A 1 198 ? -1.302 4.789 0.294 1.00 96.62 198 ILE A O 1
ATOM 1516 N N . ASP A 1 199 ? -2.675 3.868 -1.255 1.00 96.50 199 ASP A N 1
ATOM 1517 C CA . ASP A 1 199 ? -3.831 4.737 -1.033 1.00 96.50 199 ASP A CA 1
ATOM 1518 C C . ASP A 1 199 ? -4.917 3.957 -0.277 1.00 96.50 199 ASP A C 1
ATOM 1520 O O . ASP A 1 199 ? -5.164 2.781 -0.571 1.00 96.50 199 ASP A O 1
ATOM 1524 N N . VAL A 1 200 ? -5.547 4.587 0.725 1.00 95.81 200 VAL A N 1
ATOM 1525 C CA . VAL A 1 200 ? -6.526 3.957 1.639 1.00 95.81 200 VAL A CA 1
ATOM 1526 C C . VAL A 1 200 ? -7.804 4.766 1.834 1.00 95.81 200 VAL A C 1
ATOM 1528 O O . VAL A 1 200 ? -7.729 6.014 1.803 1.00 95.81 200 VAL A O 1
#

Sequence (200 aa):
MTSTPNPHRKIYFALLLLALALWACVRVDLSTRPASAVIAPARPAPPTPTVTPWPTPTPIVIQIVANPIIEPACLLPDVGSGQSITASGSYTETERSASTPMVCHITRDSCAYNQLVGILDPSIVFKQEEEAPFNTEDVLMHPAMLGPLTRLNELVKAEWGGAYQLRVTDAYDSLLEHDPPESNPSTRYSLHYDGRAIDV

Radius of gyration: 31.69 Å; chains: 1; bounding box: 60×62×106 Å

Foldseek 3Di:
DDDDDDPVVVVVVVVVVVVVVVPPPDDPDPPDDDDDDDDDDDDDDDDDDDDDDDPDDDDDDDDDPDDPPPDPPPPDDDQDPPWDAAPVRDRPDDPCRRVNFDPDQDACPDPLQVQWAFDPPPLEAEPQPDDPPCSCLLRTAHPVVRVVVVVVQVVVCVVVVNPDGHYWHAFADNPLPDDDDDVDPVPRTDVSRSRHDTDD